Protein AF-A0AAD2CQP2-F1 (afdb_monomer)

Structure (mmCIF, N/CA/C/O backbone):
data_AF-A0AAD2CQP2-F1
#
_entry.id   AF-A0AAD2CQP2-F1
#
loop_
_atom_site.group_PDB
_atom_site.id
_atom_site.type_symbol
_atom_site.label_atom_id
_atom_site.label_alt_id
_atom_site.label_comp_id
_atom_site.label_asym_id
_atom_site.label_entity_id
_atom_site.label_seq_id
_atom_site.pdbx_PDB_ins_code
_atom_site.Cartn_x
_atom_site.Cartn_y
_atom_site.Cartn_z
_atom_site.occupancy
_atom_site.B_iso_or_equiv
_atom_site.auth_seq_id
_atom_site.auth_comp_id
_atom_site.auth_asym_id
_atom_site.auth_atom_id
_atom_site.pdbx_PDB_model_num
ATOM 1 N N . MET A 1 1 ? 72.052 -50.127 -10.153 1.00 47.50 1 MET A N 1
ATOM 2 C CA . MET A 1 1 ? 71.290 -49.835 -8.920 1.00 47.50 1 MET A CA 1
ATOM 3 C C . MET A 1 1 ? 70.142 -48.914 -9.299 1.00 47.50 1 MET A C 1
ATOM 5 O O . MET A 1 1 ? 70.407 -47.790 -9.697 1.00 47.50 1 MET A O 1
ATOM 9 N N . LYS A 1 2 ? 68.904 -49.424 -9.316 1.00 45.69 2 LYS A N 1
ATOM 10 C CA . LYS A 1 2 ? 67.695 -48.647 -9.635 1.00 45.69 2 LYS A CA 1
ATOM 11 C C . LYS A 1 2 ? 67.165 -48.026 -8.341 1.00 45.69 2 LYS A C 1
ATOM 13 O O . LYS A 1 2 ? 66.976 -48.756 -7.372 1.00 45.69 2 LYS A O 1
ATOM 18 N N . GLN A 1 3 ? 66.980 -46.709 -8.323 1.00 51.22 3 GLN A N 1
ATOM 19 C CA . GLN A 1 3 ? 66.246 -46.026 -7.256 1.00 51.22 3 GLN A CA 1
ATOM 20 C C . GLN A 1 3 ? 64.753 -46.386 -7.355 1.00 51.22 3 GLN A C 1
ATOM 22 O O . GLN A 1 3 ? 64.262 -46.531 -8.475 1.00 51.22 3 GLN A O 1
ATOM 27 N N . PRO A 1 4 ? 64.040 -46.566 -6.231 1.00 56.44 4 PRO A N 1
ATOM 28 C CA . PRO A 1 4 ? 62.593 -46.714 -6.248 1.00 56.44 4 PRO A CA 1
ATOM 29 C C . PRO A 1 4 ? 61.926 -45.342 -6.392 1.00 56.44 4 PRO A C 1
ATOM 31 O O . PRO A 1 4 ? 62.256 -44.404 -5.663 1.00 56.44 4 PRO A O 1
ATOM 34 N N . ASP A 1 5 ? 60.984 -45.249 -7.327 1.00 51.59 5 ASP A N 1
ATOM 35 C CA . ASP A 1 5 ? 60.110 -44.094 -7.496 1.00 51.59 5 ASP A CA 1
ATOM 36 C C . ASP A 1 5 ? 59.207 -43.957 -6.261 1.00 51.59 5 ASP A C 1
ATOM 38 O O . ASP A 1 5 ? 58.420 -44.847 -5.935 1.00 51.59 5 ASP A O 1
ATOM 42 N N . VAL A 1 6 ? 59.359 -42.846 -5.539 1.00 58.69 6 VAL A N 1
ATOM 43 C CA . VAL A 1 6 ? 58.496 -42.472 -4.415 1.00 58.69 6 VAL A CA 1
ATOM 44 C C . VAL A 1 6 ? 57.328 -41.673 -4.979 1.00 58.69 6 VAL A C 1
ATOM 46 O O . VAL A 1 6 ? 57.479 -40.522 -5.387 1.00 58.69 6 VAL A O 1
ATOM 49 N N . GLU A 1 7 ? 56.161 -42.305 -5.020 1.00 55.47 7 GLU A N 1
ATOM 50 C CA . GLU A 1 7 ? 54.898 -41.700 -5.435 1.00 55.47 7 GLU A CA 1
ATOM 51 C C . GLU A 1 7 ? 54.460 -40.655 -4.391 1.00 55.47 7 GLU A C 1
ATOM 53 O O . GLU A 1 7 ? 54.251 -40.965 -3.215 1.00 55.47 7 GLU A O 1
ATOM 58 N N . ALA A 1 8 ? 54.373 -39.386 -4.798 1.00 56.78 8 ALA A N 1
ATOM 59 C CA . ALA A 1 8 ? 53.945 -38.296 -3.927 1.00 56.78 8 ALA A CA 1
ATOM 60 C C . ALA A 1 8 ? 52.418 -38.342 -3.708 1.00 56.78 8 ALA A C 1
ATOM 62 O O . ALA A 1 8 ? 51.669 -38.504 -4.676 1.00 56.78 8 ALA A O 1
ATOM 63 N N . PRO A 1 9 ? 51.916 -38.157 -2.473 1.00 48.25 9 PRO A N 1
ATOM 64 C CA . PRO A 1 9 ? 50.485 -38.184 -2.207 1.00 48.25 9 PRO A CA 1
ATOM 65 C C . PRO A 1 9 ? 49.783 -36.978 -2.847 1.00 48.25 9 PRO A C 1
ATOM 67 O O . PRO A 1 9 ? 50.051 -35.821 -2.524 1.00 48.25 9 PRO A O 1
ATOM 70 N N . SER A 1 10 ? 48.853 -37.282 -3.752 1.00 52.62 10 SER A N 1
ATOM 71 C CA . SER A 1 10 ? 47.914 -36.346 -4.370 1.00 52.62 10 SER A CA 1
ATOM 72 C C . SER A 1 10 ? 47.049 -35.667 -3.302 1.00 52.62 10 SER A C 1
ATOM 74 O O . SER A 1 10 ? 46.182 -36.286 -2.684 1.00 52.62 10 SER A O 1
ATOM 76 N N . THR A 1 11 ? 47.271 -34.373 -3.077 1.00 52.12 11 THR A N 1
ATOM 77 C CA . THR A 1 11 ? 46.378 -33.518 -2.293 1.00 52.12 11 THR A CA 1
ATOM 78 C C . THR A 1 11 ? 45.188 -33.109 -3.156 1.00 52.12 11 THR A C 1
ATOM 80 O O . THR A 1 11 ? 45.226 -32.132 -3.902 1.00 52.12 11 THR A O 1
ATOM 83 N N . ALA A 1 12 ? 44.103 -33.878 -3.058 1.00 50.31 12 ALA A N 1
ATOM 84 C CA . ALA A 1 12 ? 42.819 -33.497 -3.631 1.00 50.31 12 ALA A CA 1
ATOM 85 C C . ALA A 1 12 ? 42.350 -32.142 -3.045 1.00 50.31 12 ALA A C 1
ATOM 87 O O . ALA A 1 12 ? 42.437 -31.934 -1.830 1.00 50.31 12 ALA A O 1
ATOM 88 N N . PRO A 1 13 ? 41.845 -31.206 -3.869 1.00 50.38 13 PRO A N 1
ATOM 89 C CA . PRO A 1 13 ? 41.364 -29.920 -3.386 1.00 50.38 13 PRO A CA 1
ATOM 90 C C . PRO A 1 13 ? 40.126 -30.111 -2.505 1.00 50.38 13 PRO A C 1
ATOM 92 O O . PRO A 1 13 ? 39.122 -30.691 -2.926 1.00 50.38 13 PRO A O 1
ATOM 95 N N . ASN A 1 14 ? 40.208 -29.592 -1.276 1.00 49.50 14 ASN A N 1
ATOM 96 C CA . ASN A 1 14 ? 39.103 -29.503 -0.325 1.00 49.50 14 ASN A CA 1
ATOM 97 C C . ASN A 1 14 ? 37.876 -28.891 -1.011 1.00 49.50 14 ASN A C 1
ATOM 99 O O . ASN A 1 14 ? 37.810 -27.686 -1.259 1.00 49.50 14 ASN A O 1
ATOM 103 N N . THR A 1 15 ? 36.894 -29.737 -1.315 1.00 50.50 15 THR A N 1
ATOM 104 C CA . THR A 1 15 ? 35.586 -29.290 -1.784 1.00 50.50 15 THR A CA 1
ATOM 105 C C . THR A 1 15 ? 34.933 -28.541 -0.622 1.00 50.50 15 THR A C 1
ATOM 107 O O . THR A 1 15 ? 34.777 -29.137 0.447 1.00 50.50 15 THR A O 1
ATOM 110 N N . PRO A 1 16 ? 34.559 -27.256 -0.771 1.00 45.34 16 PRO A N 1
ATOM 111 C CA . PRO A 1 16 ? 33.881 -26.537 0.293 1.00 45.34 16 PRO A CA 1
ATOM 112 C C . PRO A 1 16 ? 32.580 -27.273 0.598 1.00 45.34 16 PRO A C 1
ATOM 114 O O . PRO A 1 16 ? 31.685 -27.333 -0.251 1.00 45.34 16 PRO A O 1
ATOM 117 N N . GLN A 1 17 ? 32.480 -27.854 1.795 1.00 42.28 17 GLN A N 1
ATOM 118 C CA . GLN A 1 17 ? 31.233 -28.428 2.273 1.00 42.28 17 GLN A CA 1
ATOM 119 C C . GLN A 1 17 ? 30.188 -27.312 2.267 1.00 42.28 17 GLN A C 1
ATOM 121 O O . GLN A 1 17 ? 30.242 -26.373 3.063 1.00 42.28 17 GLN A O 1
ATOM 126 N N . ARG A 1 18 ? 29.255 -27.378 1.309 1.00 41.31 18 ARG A N 1
ATOM 127 C CA . ARG A 1 18 ? 28.059 -26.539 1.319 1.00 41.31 18 ARG A CA 1
ATOM 128 C C . ARG A 1 18 ? 27.362 -26.823 2.639 1.00 41.31 18 ARG A C 1
ATOM 130 O O . ARG A 1 18 ? 26.891 -27.938 2.847 1.00 41.31 18 ARG A O 1
ATOM 137 N N . GLN A 1 19 ? 27.320 -25.821 3.514 1.00 44.62 19 GLN A N 1
ATOM 138 C CA . GLN A 1 19 ? 26.492 -25.899 4.706 1.00 44.62 19 GLN A CA 1
ATOM 139 C C . GLN A 1 19 ? 25.076 -26.301 4.276 1.00 44.62 19 GLN A C 1
ATOM 141 O O . GLN A 1 19 ? 24.590 -25.789 3.256 1.00 44.62 19 GLN A O 1
ATOM 146 N N . PRO A 1 20 ? 24.436 -27.245 4.985 1.00 38.12 20 PRO A N 1
ATOM 147 C CA . PRO A 1 20 ? 23.081 -27.646 4.664 1.00 38.12 20 PRO A CA 1
ATOM 148 C C . PRO A 1 20 ? 22.214 -26.391 4.633 1.00 38.12 20 PRO A C 1
ATOM 150 O O . PRO A 1 20 ? 22.266 -25.566 5.546 1.00 38.12 20 PRO A O 1
ATOM 153 N N . ILE A 1 21 ? 21.449 -26.230 3.551 1.00 43.06 21 ILE A N 1
ATOM 154 C CA . ILE A 1 21 ? 20.396 -25.223 3.478 1.00 43.06 21 ILE A CA 1
ATOM 155 C C . ILE A 1 21 ? 19.510 -25.496 4.685 1.00 43.06 21 ILE A C 1
ATOM 157 O O . ILE A 1 21 ? 18.796 -26.501 4.714 1.00 43.06 21 ILE A O 1
ATOM 161 N N . VAL A 1 22 ? 19.599 -24.631 5.694 1.00 35.03 22 VAL A N 1
ATOM 162 C CA . VAL A 1 22 ? 18.647 -24.602 6.793 1.00 35.03 22 VAL A CA 1
ATOM 163 C C . VAL A 1 22 ? 17.311 -24.308 6.129 1.00 35.03 22 VAL A C 1
ATOM 165 O O . VAL A 1 22 ? 17.006 -23.170 5.777 1.00 35.03 22 VAL A O 1
ATOM 168 N N . ARG A 1 23 ? 16.533 -25.363 5.869 1.00 35.25 23 ARG A N 1
ATOM 169 C CA . ARG A 1 23 ? 15.108 -25.214 5.619 1.00 35.25 23 ARG A CA 1
ATOM 170 C C . ARG A 1 23 ? 14.588 -24.530 6.869 1.00 35.25 23 ARG A C 1
ATOM 172 O O . ARG A 1 23 ? 14.624 -25.126 7.943 1.00 35.25 23 ARG A O 1
ATOM 179 N N . ILE A 1 24 ? 14.158 -23.281 6.730 1.00 39.09 24 ILE A N 1
ATOM 180 C CA . ILE A 1 24 ? 13.337 -22.620 7.737 1.00 39.09 24 ILE A CA 1
ATOM 181 C C . ILE A 1 24 ? 12.041 -23.433 7.765 1.00 39.09 24 ILE A C 1
ATOM 183 O O . ILE A 1 24 ? 11.123 -23.224 6.975 1.00 39.09 24 ILE A O 1
ATOM 187 N N . ALA A 1 25 ? 12.050 -24.483 8.579 1.00 37.78 25 ALA A N 1
ATOM 188 C CA . ALA A 1 25 ? 10.905 -25.315 8.848 1.00 37.78 25 ALA A CA 1
ATOM 189 C C . ALA A 1 25 ? 9.930 -24.450 9.640 1.00 37.78 25 ALA A C 1
ATOM 191 O O . ALA A 1 25 ? 10.193 -24.122 10.791 1.00 37.78 25 ALA A O 1
ATOM 192 N N . GLY A 1 26 ? 8.842 -24.059 8.982 1.00 41.56 26 GLY A N 1
ATOM 193 C CA . GLY A 1 26 ? 7.707 -23.398 9.603 1.00 41.56 26 GLY A CA 1
ATOM 194 C C . GLY A 1 26 ? 7.988 -21.962 10.035 1.00 41.56 26 GLY A C 1
ATOM 195 O O . GLY A 1 26 ? 8.612 -21.700 11.060 1.00 41.56 26 GLY A O 1
ATOM 196 N N . ALA A 1 27 ? 7.364 -21.010 9.339 1.00 38.22 27 ALA A N 1
ATOM 197 C CA . ALA A 1 27 ? 6.763 -19.910 10.081 1.00 38.22 27 ALA A CA 1
ATOM 198 C C . ALA A 1 27 ? 5.975 -20.546 11.237 1.00 38.22 27 ALA A C 1
ATOM 200 O O . ALA A 1 27 ? 5.214 -21.480 11.005 1.00 38.22 27 ALA A O 1
ATOM 201 N N . ASN A 1 28 ? 6.254 -20.125 12.466 1.00 41.03 28 ASN A N 1
ATOM 202 C CA . ASN A 1 28 ? 5.698 -20.676 13.695 1.00 41.03 28 ASN A CA 1
ATOM 203 C C . ASN A 1 28 ? 4.156 -20.690 13.653 1.00 41.03 28 ASN A C 1
ATOM 205 O O . ASN A 1 28 ? 3.502 -19.742 14.076 1.00 41.03 28 ASN A O 1
ATOM 209 N N . THR A 1 29 ? 3.569 -21.769 13.135 1.00 46.06 29 THR A N 1
ATOM 210 C CA . THR A 1 29 ? 2.118 -21.993 13.082 1.00 46.06 29 THR A CA 1
ATOM 211 C C . THR A 1 29 ? 1.546 -22.362 14.448 1.00 46.06 29 THR A C 1
ATOM 213 O O . THR A 1 29 ? 0.330 -22.404 14.601 1.00 46.06 29 THR A O 1
ATOM 216 N N . ASN A 1 30 ? 2.405 -22.589 15.448 1.00 40.53 30 ASN A N 1
ATOM 217 C CA . ASN A 1 30 ? 2.012 -22.975 16.802 1.00 40.53 30 ASN A CA 1
ATOM 218 C C . ASN A 1 30 ? 1.858 -21.768 17.749 1.00 40.53 30 ASN A C 1
ATOM 220 O O . ASN A 1 30 ? 1.580 -21.949 18.930 1.00 40.53 30 ASN A O 1
ATOM 224 N N . GLY A 1 31 ? 1.997 -20.534 17.251 1.00 41.47 31 GLY A N 1
ATOM 225 C CA . GLY A 1 31 ? 1.414 -19.341 17.878 1.00 41.47 31 GLY A CA 1
ATOM 226 C C . GLY A 1 31 ? 1.983 -18.887 19.230 1.00 41.47 31 GLY A C 1
ATOM 227 O O . GLY A 1 31 ? 1.419 -17.971 19.820 1.00 41.47 31 GLY A O 1
ATOM 228 N N . GLN A 1 32 ? 3.077 -19.457 19.741 1.00 45.19 32 GLN A N 1
ATOM 229 C CA . GLN A 1 32 ? 3.646 -19.038 21.031 1.00 45.19 32 GLN A CA 1
ATOM 230 C C . GLN A 1 32 ? 5.171 -18.945 21.002 1.00 45.19 32 GLN A C 1
ATOM 232 O O . GLN A 1 32 ? 5.858 -19.859 21.437 1.00 45.19 32 GLN A O 1
ATOM 237 N N . ILE A 1 33 ? 5.694 -17.815 20.515 1.00 41.53 33 ILE A N 1
ATOM 238 C CA . ILE A 1 33 ? 6.990 -17.274 20.986 1.00 41.53 33 ILE A CA 1
ATOM 239 C C . ILE A 1 33 ? 6.907 -15.738 21.160 1.00 41.53 33 ILE A C 1
ATOM 241 O O . ILE A 1 33 ? 7.567 -15.193 22.037 1.00 41.53 33 ILE A O 1
ATOM 245 N N . TYR A 1 34 ? 6.027 -15.033 20.433 1.00 32.41 34 TYR A N 1
ATOM 246 C CA . TYR A 1 34 ? 5.778 -13.593 20.610 1.00 32.41 34 TYR A CA 1
ATOM 247 C C . TYR A 1 34 ? 4.278 -13.273 20.550 1.00 32.41 34 TYR A C 1
ATOM 249 O O . TYR A 1 34 ? 3.540 -13.969 19.859 1.00 32.41 34 TYR A O 1
ATOM 257 N N . GLY A 1 35 ? 3.861 -12.249 21.311 1.00 39.16 35 GLY A N 1
ATOM 258 C CA . GLY A 1 35 ? 2.482 -11.846 21.631 1.00 39.16 35 GLY A CA 1
ATOM 259 C C . GLY A 1 35 ? 1.389 -12.337 20.681 1.00 39.16 35 GLY A C 1
ATOM 260 O O . GLY A 1 35 ? 1.241 -11.830 19.572 1.00 39.16 35 GLY A O 1
ATOM 261 N N . ALA A 1 36 ? 0.584 -13.291 21.149 1.00 41.00 36 ALA A N 1
ATOM 262 C CA . ALA A 1 36 ? -0.647 -13.665 20.475 1.00 41.00 36 ALA A CA 1
ATOM 263 C C . ALA A 1 36 ? -1.628 -12.493 20.579 1.00 41.00 36 ALA A C 1
ATOM 265 O O . ALA A 1 36 ? -2.041 -12.099 21.670 1.00 41.00 36 ALA A O 1
ATOM 266 N N . SER A 1 37 ? -1.996 -11.911 19.443 1.00 45.44 37 SER A N 1
ATOM 267 C CA . SER A 1 37 ? -3.134 -11.005 19.404 1.00 45.44 37 SER A CA 1
ATOM 268 C C . SER A 1 37 ? -4.389 -11.771 19.805 1.00 45.44 37 SER A C 1
ATOM 270 O O . SER A 1 37 ? -4.705 -12.786 19.184 1.00 45.44 37 SER A O 1
ATOM 272 N N . ASN A 1 38 ? -5.151 -11.268 20.783 1.00 53.88 38 ASN A N 1
ATOM 273 C CA . ASN A 1 38 ? -6.450 -11.844 21.176 1.00 53.88 38 ASN A CA 1
ATOM 274 C C . ASN A 1 38 ? -7.438 -11.951 19.993 1.00 53.88 38 ASN A C 1
ATOM 276 O O . ASN A 1 38 ? -8.442 -12.661 20.065 1.00 53.88 38 ASN A O 1
ATOM 280 N N . TYR A 1 39 ? -7.156 -11.243 18.896 1.00 50.81 39 TYR A N 1
ATOM 281 C CA . TYR A 1 39 ? -7.970 -11.199 17.689 1.00 50.81 39 TYR A CA 1
ATOM 282 C C . TYR A 1 39 ? -7.505 -12.192 16.609 1.00 50.81 39 TYR A C 1
ATOM 284 O O . TYR A 1 39 ? -8.257 -12.464 15.676 1.00 50.81 39 TYR A O 1
ATOM 292 N N . MET A 1 40 ? -6.327 -12.809 16.745 1.00 51.28 40 MET A N 1
ATOM 293 C CA . MET A 1 40 ? -5.829 -13.828 15.817 1.00 51.28 40 MET A CA 1
ATOM 294 C C . MET A 1 40 ? -6.085 -15.235 16.366 1.00 51.28 40 MET A C 1
ATOM 296 O O . MET A 1 40 ? -5.286 -15.784 17.118 1.00 51.28 40 MET A O 1
ATOM 300 N N . LYS A 1 41 ? -7.207 -15.851 15.970 1.00 53.41 41 LYS A N 1
ATOM 301 C CA . LYS A 1 41 ? -7.404 -17.298 16.161 1.00 53.41 41 LYS A CA 1
ATOM 302 C C . LYS A 1 41 ? -6.726 -18.036 15.006 1.00 53.41 41 LYS A C 1
ATOM 304 O O . LYS A 1 41 ? -7.088 -17.811 13.851 1.00 53.41 41 LYS A O 1
ATOM 309 N N . ALA A 1 42 ? -5.745 -18.887 15.307 1.00 47.22 42 ALA A N 1
ATOM 310 C CA . ALA A 1 42 ? -5.087 -19.721 14.305 1.00 47.22 42 ALA A CA 1
ATOM 311 C C . ALA A 1 42 ? -6.122 -20.602 13.575 1.00 47.22 42 ALA A C 1
ATOM 313 O O . ALA A 1 42 ? -6.943 -21.257 14.213 1.00 47.22 42 ALA A O 1
ATOM 314 N N . GLY A 1 43 ? -6.092 -20.601 12.239 1.00 51.41 43 GLY A N 1
ATOM 315 C CA . GLY A 1 43 ? -6.840 -21.549 11.402 1.00 51.41 43 GLY A CA 1
ATOM 316 C C . GLY A 1 43 ? -8.287 -21.193 11.037 1.00 51.41 43 GLY A C 1
ATOM 317 O O . GLY A 1 43 ? -8.889 -21.950 10.287 1.00 51.41 43 GLY A O 1
ATOM 318 N N . THR A 1 44 ? -8.857 -20.077 11.510 1.00 52.34 44 THR A N 1
ATOM 319 C CA . THR A 1 44 ? -10.275 -19.740 11.225 1.00 52.34 44 THR A CA 1
ATOM 320 C C . THR A 1 44 ? -10.465 -18.633 10.181 1.00 52.34 44 THR A C 1
ATOM 322 O O . THR A 1 44 ? -11.502 -18.590 9.537 1.00 52.34 44 THR A O 1
ATOM 325 N N . TYR A 1 45 ? -9.480 -17.751 9.995 1.00 53.81 45 TYR A N 1
ATOM 326 C CA . TYR A 1 45 ? -9.551 -16.612 9.070 1.00 53.81 45 TYR A CA 1
ATOM 327 C C . TYR A 1 45 ? -8.164 -16.303 8.508 1.00 53.81 45 TYR A C 1
ATOM 329 O O . TYR A 1 45 ? -7.166 -16.462 9.221 1.00 53.81 45 TYR A O 1
ATOM 337 N N . GLY A 1 46 ? -8.095 -15.810 7.269 1.00 59.56 46 GLY A N 1
ATOM 338 C CA . GLY A 1 46 ? -6.898 -15.128 6.782 1.00 59.56 46 GLY A CA 1
ATOM 339 C C . GLY A 1 46 ? -6.155 -15.761 5.616 1.00 59.56 46 GLY A C 1
ATOM 340 O O . GLY A 1 46 ? -5.008 -15.399 5.413 1.00 59.56 46 GLY A O 1
ATOM 341 N N . ASN A 1 47 ? -6.734 -16.672 4.837 1.00 71.44 47 ASN A N 1
ATOM 342 C CA . ASN A 1 47 ? -6.074 -17.144 3.605 1.00 71.44 47 ASN A CA 1
ATOM 343 C C . ASN A 1 47 ? -6.852 -16.818 2.328 1.00 71.44 47 ASN A C 1
ATOM 345 O O . ASN A 1 47 ? -6.352 -17.085 1.237 1.00 71.44 47 ASN A O 1
ATOM 349 N N . VAL A 1 48 ? -8.036 -16.207 2.440 1.00 85.50 48 VAL A N 1
ATOM 350 C CA . VAL A 1 48 ? -8.781 -15.740 1.269 1.00 85.50 48 VAL A CA 1
ATOM 351 C C . VAL A 1 48 ? -8.131 -14.464 0.751 1.00 85.50 48 VAL A C 1
ATOM 353 O O . VAL A 1 48 ? -8.039 -13.462 1.464 1.00 85.50 48 VAL A O 1
ATOM 356 N N . LEU A 1 49 ? -7.638 -14.519 -0.485 1.00 84.75 49 LEU A N 1
ATOM 357 C CA . LEU A 1 49 ? -7.086 -13.366 -1.183 1.00 84.75 49 LEU A CA 1
ATOM 358 C C . LEU A 1 49 ? -8.235 -12.457 -1.631 1.00 84.75 49 LEU A C 1
ATOM 360 O O . LEU A 1 49 ? -9.067 -12.856 -2.441 1.00 84.75 49 LEU A O 1
ATOM 364 N N . LEU A 1 50 ? -8.262 -11.228 -1.124 1.00 90.69 50 LEU A N 1
ATOM 365 C CA . LEU A 1 50 ? -9.292 -10.238 -1.450 1.00 90.69 50 LEU A CA 1
ATOM 366 C C . LEU A 1 50 ? -8.830 -9.297 -2.567 1.00 90.69 50 LEU A C 1
ATOM 368 O O . LEU A 1 50 ? -9.599 -8.927 -3.462 1.00 90.69 50 LEU A O 1
ATOM 372 N N . GLY A 1 51 ? -7.551 -8.918 -2.538 1.00 90.50 51 GLY A N 1
ATOM 373 C CA . GLY A 1 51 ? -6.965 -7.997 -3.503 1.00 90.50 51 GLY A CA 1
ATOM 374 C C . GLY A 1 51 ? -5.484 -8.231 -3.731 1.00 90.50 51 GLY A C 1
ATOM 375 O O . GLY A 1 51 ? -4.744 -8.558 -2.807 1.00 90.50 51 GLY A O 1
ATOM 376 N N . GLU A 1 52 ? -5.060 -8.007 -4.968 1.00 91.75 52 GLU A N 1
ATOM 377 C CA . GLU A 1 52 ? -3.666 -8.037 -5.393 1.00 91.75 52 GLU A CA 1
ATOM 378 C C . GLU A 1 52 ? -3.406 -6.834 -6.302 1.00 91.75 52 GLU A C 1
ATOM 380 O O . GLU A 1 52 ? -4.292 -6.394 -7.046 1.00 91.75 52 GLU A O 1
ATOM 385 N N . THR A 1 53 ? -2.216 -6.255 -6.188 1.00 91.81 53 THR A N 1
ATOM 386 C CA . THR A 1 53 ? -1.805 -5.163 -7.066 1.00 91.81 53 THR A CA 1
ATOM 387 C C . THR A 1 53 ? -1.286 -5.678 -8.398 1.00 91.81 53 THR A C 1
ATOM 389 O O . THR A 1 53 ? -0.640 -6.717 -8.501 1.00 91.81 53 THR A O 1
ATOM 392 N N . GLU A 1 54 ? -1.519 -4.874 -9.420 1.00 91.94 54 GLU A N 1
ATOM 393 C CA . GLU A 1 54 ? -0.835 -4.947 -10.697 1.00 91.94 54 GLU A CA 1
ATOM 394 C C . GLU A 1 54 ? 0.312 -3.944 -10.706 1.00 91.94 54 GLU A C 1
ATOM 396 O O . GLU A 1 54 ? 0.244 -2.884 -10.074 1.00 91.94 54 GLU A O 1
ATOM 401 N N . PHE A 1 55 ? 1.361 -4.273 -11.450 1.00 92.00 55 PHE A N 1
ATOM 402 C CA . PHE A 1 55 ? 2.610 -3.529 -11.453 1.00 92.00 55 PHE A CA 1
ATOM 403 C C . PHE A 1 55 ? 2.920 -2.930 -12.819 1.00 92.00 55 PHE A C 1
ATOM 405 O O . PHE A 1 55 ? 2.605 -3.504 -13.862 1.00 92.00 55 PHE A O 1
ATOM 412 N N . GLU A 1 56 ? 3.578 -1.777 -12.789 1.00 91.75 56 GLU A N 1
ATOM 413 C CA . GLU A 1 56 ? 4.276 -1.192 -13.927 1.00 91.75 56 GLU A CA 1
ATOM 414 C C . GLU A 1 56 ? 5.436 -2.065 -14.377 1.00 91.75 56 GLU A C 1
ATOM 416 O O . GLU A 1 56 ? 6.074 -2.751 -13.579 1.00 91.75 56 GLU A O 1
ATOM 421 N N . ASP A 1 57 ? 5.739 -2.012 -15.670 1.00 88.56 57 ASP A N 1
ATOM 422 C CA . ASP A 1 57 ? 6.724 -2.907 -16.277 1.00 88.56 57 ASP A CA 1
ATOM 423 C C . ASP A 1 57 ? 8.131 -2.655 -15.722 1.00 88.56 57 ASP A C 1
ATOM 425 O O . ASP A 1 57 ? 8.975 -3.542 -15.734 1.00 88.56 57 ASP A O 1
ATOM 429 N N . PHE A 1 58 ? 8.403 -1.459 -15.196 1.00 86.31 58 PHE A N 1
ATOM 430 C CA . PHE A 1 58 ? 9.665 -1.151 -14.525 1.00 86.31 58 PHE A CA 1
ATOM 431 C C . PHE A 1 58 ? 9.698 -1.581 -13.051 1.00 86.31 58 PHE A C 1
ATOM 433 O O . PHE A 1 58 ? 10.769 -1.551 -12.445 1.00 86.31 58 PHE A O 1
ATOM 440 N N . ALA A 1 59 ? 8.578 -1.963 -12.434 1.00 87.38 59 ALA A N 1
ATOM 441 C CA . ALA A 1 59 ? 8.557 -2.385 -11.036 1.00 87.38 59 ALA A CA 1
ATOM 442 C C . ALA A 1 59 ? 9.399 -3.666 -10.830 1.00 87.38 59 ALA A C 1
ATOM 444 O O . ALA A 1 59 ? 9.462 -4.505 -11.727 1.00 87.38 59 ALA A O 1
ATOM 445 N N . PRO A 1 60 ? 10.069 -3.847 -9.673 1.00 84.44 60 PRO A N 1
ATOM 446 C CA . PRO A 1 60 ? 10.022 -3.015 -8.472 1.00 84.44 60 PRO A CA 1
ATOM 447 C C . PRO A 1 60 ? 10.973 -1.803 -8.494 1.00 84.44 60 PRO A C 1
ATOM 449 O O . PRO A 1 60 ? 11.234 -1.231 -7.428 1.00 84.44 60 PRO A O 1
ATOM 452 N N . ALA A 1 61 ? 11.515 -1.382 -9.647 1.00 85.44 61 ALA A N 1
ATOM 453 C CA . ALA A 1 61 ? 12.286 -0.140 -9.717 1.00 85.44 61 ALA A CA 1
ATOM 454 C C . ALA A 1 61 ? 11.424 1.076 -9.363 1.00 85.44 61 ALA A C 1
ATOM 456 O O . ALA A 1 61 ? 10.195 1.042 -9.366 1.00 85.44 61 ALA A O 1
ATOM 457 N N . ARG A 1 62 ? 12.099 2.184 -9.046 1.00 82.94 62 ARG A N 1
ATOM 458 C CA . ARG A 1 62 ? 11.440 3.435 -8.649 1.00 82.94 62 ARG A CA 1
ATOM 459 C C . ARG A 1 62 ? 10.885 4.241 -9.824 1.00 82.94 62 ARG A C 1
ATOM 461 O O . ARG A 1 62 ? 9.994 5.050 -9.603 1.00 82.94 62 ARG A O 1
ATOM 468 N N . CYS A 1 63 ? 11.458 4.080 -11.013 1.00 83.88 63 CYS A N 1
ATOM 469 C CA . CYS A 1 63 ? 11.081 4.801 -12.223 1.00 83.88 63 CYS A CA 1
ATOM 470 C C . CYS A 1 63 ? 11.344 3.939 -13.457 1.00 83.88 63 CYS A C 1
ATOM 472 O O . CYS A 1 63 ? 12.181 3.031 -13.412 1.00 83.88 63 CYS A O 1
ATOM 474 N N . VAL A 1 64 ? 10.750 4.329 -14.582 1.00 86.88 64 VAL A N 1
ATOM 475 C CA . VAL A 1 64 ? 11.071 3.807 -15.917 1.00 86.88 64 VAL A CA 1
ATOM 476 C C . VAL A 1 64 ? 12.568 3.910 -16.234 1.00 86.88 64 VAL A C 1
ATOM 478 O O . VAL A 1 64 ? 13.151 2.966 -16.761 1.00 86.88 64 VAL A O 1
ATOM 481 N N . CYS A 1 65 ? 13.221 4.994 -15.797 1.00 84.31 65 CYS A N 1
ATOM 482 C CA . CYS A 1 65 ? 14.660 5.217 -15.955 1.00 84.31 65 CYS A CA 1
ATOM 483 C C . CYS A 1 65 ? 15.539 4.155 -15.280 1.00 84.31 65 CYS A C 1
ATOM 485 O O . CYS A 1 65 ? 16.675 3.928 -15.683 1.00 84.31 65 CYS A O 1
ATOM 487 N N . CYS A 1 66 ? 14.988 3.483 -14.273 1.00 82.62 66 CYS A N 1
ATOM 488 C CA . CYS A 1 66 ? 15.636 2.426 -13.522 1.00 82.62 66 CYS A CA 1
ATOM 489 C C . CYS A 1 66 ? 15.079 1.038 -13.869 1.00 82.62 66 CYS A C 1
ATOM 491 O O . CYS A 1 66 ? 15.472 0.056 -13.242 1.00 82.62 66 CYS A O 1
ATOM 493 N N . GLY A 1 67 ? 14.165 0.933 -14.839 1.00 78.25 67 GLY A N 1
ATOM 494 C CA . GLY A 1 67 ? 13.506 -0.325 -15.196 1.00 78.25 67 GLY A CA 1
ATOM 495 C C . GLY A 1 67 ? 14.471 -1.383 -15.733 1.00 78.25 67 GLY A C 1
ATOM 496 O O . GLY A 1 67 ? 14.270 -2.572 -15.492 1.00 78.25 67 GLY A O 1
ATOM 497 N N . CYS A 1 68 ? 15.564 -0.961 -16.377 1.00 78.31 68 CYS A N 1
ATOM 498 C CA . CYS A 1 68 ? 16.643 -1.846 -16.827 1.00 78.31 68 CYS A CA 1
ATOM 499 C C . CYS A 1 68 ? 17.442 -2.475 -15.670 1.00 78.31 68 CYS A C 1
ATOM 501 O O . CYS A 1 68 ? 18.159 -3.452 -15.879 1.00 78.31 68 CYS A O 1
ATOM 503 N N . PHE A 1 69 ? 17.306 -1.955 -14.443 1.00 72.75 69 PHE A N 1
ATOM 504 C CA . PHE A 1 69 ? 17.960 -2.498 -13.250 1.00 72.75 69 PHE A CA 1
ATOM 505 C C . PHE A 1 69 ? 17.185 -3.647 -12.601 1.00 72.75 69 PHE A C 1
ATOM 507 O O . PHE A 1 69 ? 17.635 -4.207 -11.602 1.00 72.75 69 PHE A O 1
ATOM 514 N N . VAL A 1 70 ? 16.037 -4.015 -13.165 1.00 77.56 70 VAL A N 1
ATOM 515 C CA . VAL A 1 70 ? 15.173 -5.071 -12.651 1.00 77.56 70 VAL A CA 1
ATOM 516 C C . VAL A 1 70 ? 15.248 -6.280 -13.564 1.00 77.56 70 VAL A C 1
ATOM 518 O O . VAL A 1 70 ? 14.849 -6.211 -14.723 1.00 77.56 70 VAL A O 1
ATOM 521 N N . ASN A 1 71 ? 15.686 -7.412 -13.015 1.00 79.00 71 ASN A N 1
ATOM 522 C CA . ASN A 1 71 ? 15.584 -8.690 -13.710 1.00 79.00 71 ASN A CA 1
ATOM 523 C C . ASN A 1 71 ? 14.190 -9.323 -13.518 1.00 79.00 71 ASN A C 1
ATOM 525 O O . ASN A 1 71 ? 13.487 -9.054 -12.539 1.00 79.00 71 ASN A O 1
ATOM 529 N N . ASP A 1 72 ? 13.812 -10.234 -14.414 1.00 81.00 72 ASP A N 1
ATOM 530 C CA . ASP A 1 72 ? 12.513 -10.921 -14.348 1.00 81.00 72 ASP A CA 1
ATOM 531 C C . ASP A 1 72 ? 12.316 -11.720 -13.056 1.00 81.00 72 ASP A C 1
ATOM 533 O O . ASP A 1 72 ? 11.190 -11.909 -12.597 1.00 81.00 72 ASP A O 1
ATOM 537 N N . LYS A 1 73 ? 13.410 -12.184 -12.439 1.00 77.50 73 LYS A N 1
ATOM 538 C CA . LYS A 1 73 ? 13.354 -12.907 -11.163 1.00 77.50 73 LYS A CA 1
ATOM 539 C C . LYS A 1 73 ? 12.847 -12.007 -10.034 1.00 77.50 73 LYS A C 1
ATOM 541 O O . LYS A 1 73 ? 12.040 -12.463 -9.234 1.00 77.50 73 LYS A O 1
ATOM 546 N N . MET A 1 74 ? 13.278 -10.747 -9.984 1.00 82.06 74 MET A N 1
ATOM 547 C CA . MET A 1 74 ? 12.805 -9.757 -9.014 1.00 82.06 74 MET A CA 1
ATOM 548 C C . MET A 1 74 ? 11.341 -9.396 -9.267 1.00 82.06 74 MET A C 1
ATOM 550 O O . MET A 1 74 ? 10.566 -9.324 -8.313 1.00 82.06 74 MET A O 1
ATOM 554 N N . ARG A 1 75 ? 10.941 -9.238 -10.539 1.00 83.12 75 ARG A N 1
ATOM 555 C CA . ARG A 1 75 ? 9.540 -8.956 -10.907 1.00 83.12 75 ARG A CA 1
ATOM 556 C C . ARG A 1 75 ? 8.604 -10.049 -10.412 1.00 83.12 75 ARG A C 1
ATOM 558 O O . ARG A 1 75 ? 7.677 -9.763 -9.670 1.00 83.12 75 ARG A O 1
ATOM 565 N N . LYS A 1 76 ? 8.912 -11.310 -10.733 1.00 83.56 76 LYS A N 1
ATOM 566 C CA . LYS A 1 76 ? 8.085 -12.481 -10.383 1.00 83.56 76 LYS A CA 1
ATOM 567 C C . LYS A 1 76 ? 7.895 -12.697 -8.882 1.00 83.56 76 LYS A C 1
ATOM 569 O O . LYS A 1 76 ? 6.994 -13.425 -8.485 1.00 83.56 76 LYS A O 1
ATOM 574 N N . ARG A 1 77 ? 8.772 -12.128 -8.057 1.00 84.81 77 ARG A N 1
ATOM 575 C CA . ARG A 1 77 ? 8.734 -12.270 -6.599 1.00 84.81 77 ARG A CA 1
ATOM 576 C C . ARG A 1 77 ? 8.100 -11.074 -5.901 1.00 84.81 77 ARG A C 1
ATOM 578 O O . ARG A 1 77 ? 7.769 -11.193 -4.728 1.00 84.81 77 ARG A O 1
ATOM 585 N N . THR A 1 78 ? 7.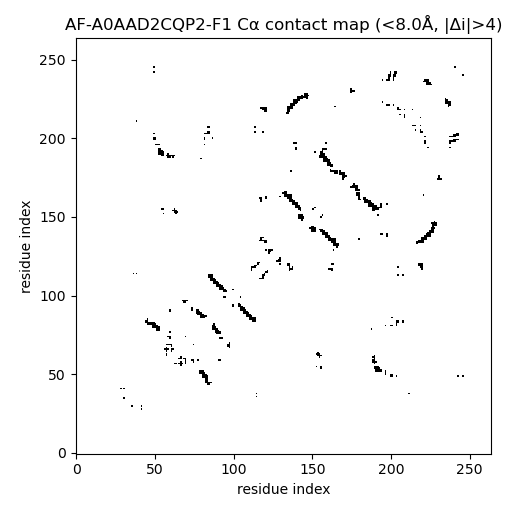939 -9.947 -6.589 1.00 89.25 78 THR A N 1
ATOM 586 C CA . THR A 1 78 ? 7.328 -8.751 -6.008 1.00 89.25 78 THR A CA 1
ATOM 587 C C . THR A 1 78 ? 5.811 -8.897 -6.039 1.00 89.25 78 THR A C 1
ATOM 589 O O . THR A 1 78 ? 5.244 -9.182 -7.089 1.00 89.25 78 THR A O 1
ATOM 592 N N . TYR A 1 79 ? 5.150 -8.698 -4.901 1.00 92.81 79 TYR A N 1
ATOM 593 C CA . TYR A 1 79 ? 3.689 -8.702 -4.817 1.00 92.81 79 TYR A CA 1
ATOM 594 C C . TYR A 1 79 ? 3.204 -7.831 -3.655 1.00 92.81 79 TYR A C 1
ATOM 596 O O . TYR A 1 79 ? 3.906 -7.681 -2.653 1.00 92.81 79 TYR A O 1
ATOM 604 N N . TYR A 1 80 ? 1.986 -7.297 -3.773 1.00 94.25 80 TYR A N 1
ATOM 605 C CA . TYR A 1 80 ? 1.238 -6.697 -2.667 1.00 94.25 80 TYR A CA 1
ATOM 606 C C . TYR A 1 80 ? -0.149 -7.340 -2.623 1.00 94.25 80 TYR A C 1
ATOM 608 O O . TYR A 1 80 ? -0.893 -7.278 -3.600 1.00 94.25 80 TYR A O 1
ATOM 616 N N . ARG A 1 81 ? -0.491 -7.971 -1.499 1.00 93.25 81 ARG A N 1
ATOM 617 C CA . ARG A 1 81 ? -1.705 -8.772 -1.326 1.00 93.25 81 ARG A CA 1
ATOM 618 C C . ARG A 1 81 ? -2.444 -8.386 -0.060 1.00 93.25 81 ARG A C 1
ATOM 620 O O . ARG A 1 81 ? -1.848 -8.108 0.978 1.00 93.25 81 ARG A O 1
ATOM 627 N N . VAL A 1 82 ? -3.762 -8.400 -0.151 1.00 93.62 82 VAL A N 1
ATOM 628 C CA . VAL A 1 82 ? -4.679 -8.163 0.960 1.00 93.62 82 VAL A CA 1
ATOM 629 C C . VAL A 1 82 ? -5.483 -9.430 1.169 1.00 93.62 82 VAL A C 1
ATOM 631 O O . VAL A 1 82 ? -6.115 -9.936 0.241 1.00 93.62 82 VAL A O 1
ATOM 634 N N . TYR A 1 83 ? -5.475 -9.897 2.406 1.00 91.44 83 TYR A N 1
ATOM 635 C CA . TYR A 1 83 ? -6.289 -10.997 2.892 1.00 91.44 83 TYR A CA 1
ATOM 636 C C . TYR A 1 83 ? -7.296 -10.472 3.920 1.00 91.44 83 TYR A C 1
ATOM 638 O O . TYR A 1 83 ? -7.278 -9.298 4.285 1.00 91.44 83 TYR A O 1
ATOM 646 N N . GLU A 1 84 ? -8.145 -11.354 4.433 1.00 91.12 84 GLU A N 1
ATOM 647 C CA . GLU A 1 84 ? -9.187 -11.021 5.419 1.00 91.12 84 GLU A CA 1
ATOM 648 C C . GLU A 1 84 ? -8.653 -10.425 6.732 1.00 91.12 84 GLU A C 1
ATOM 650 O O . GLU A 1 84 ? -9.363 -9.689 7.407 1.00 91.12 84 GLU A O 1
ATOM 655 N N . ASN A 1 85 ? -7.419 -10.754 7.131 1.00 89.94 85 ASN A N 1
ATOM 656 C CA . ASN A 1 85 ? -6.852 -10.344 8.423 1.00 89.94 85 ASN A CA 1
ATOM 657 C C . ASN A 1 85 ? -5.473 -9.675 8.334 1.00 89.94 85 ASN A C 1
ATOM 659 O O . ASN A 1 85 ? -4.924 -9.266 9.363 1.00 89.94 85 ASN A O 1
ATOM 663 N N . ARG A 1 86 ? -4.878 -9.615 7.139 1.00 92.25 86 ARG A N 1
ATOM 664 C CA . ARG A 1 86 ? -3.520 -9.107 6.946 1.00 92.25 86 ARG A CA 1
ATOM 665 C C . ARG A 1 86 ? -3.327 -8.470 5.580 1.00 92.25 86 ARG A C 1
ATOM 667 O O . ARG A 1 86 ? -3.922 -8.870 4.583 1.00 92.25 86 ARG A O 1
ATOM 674 N N . PHE A 1 87 ? -2.398 -7.533 5.551 1.00 93.06 87 PHE A N 1
ATOM 675 C CA . PHE A 1 87 ? -1.731 -7.051 4.359 1.00 93.06 87 PHE A CA 1
ATOM 676 C C . PHE A 1 87 ? -0.347 -7.703 4.291 1.00 93.06 87 PHE A C 1
ATOM 678 O O . PHE A 1 87 ? 0.424 -7.648 5.248 1.00 93.06 87 PHE A O 1
ATOM 685 N N . GLU A 1 88 ? -0.030 -8.341 3.175 1.00 92.19 88 GLU A N 1
ATOM 686 C CA . GLU A 1 88 ? 1.225 -9.053 2.962 1.00 92.19 88 GLU A CA 1
ATOM 687 C C . GLU A 1 88 ? 1.879 -8.546 1.691 1.00 92.19 88 GLU A C 1
ATOM 689 O O . GLU A 1 88 ? 1.223 -8.345 0.667 1.00 92.19 88 GLU A O 1
ATOM 694 N N . TYR A 1 89 ? 3.186 -8.350 1.737 1.00 92.06 89 TYR A N 1
ATOM 695 C CA . TYR A 1 89 ? 3.918 -7.952 0.556 1.00 92.06 89 TYR A CA 1
ATOM 696 C C . TYR A 1 89 ? 5.331 -8.472 0.559 1.00 92.06 89 TYR A C 1
ATOM 698 O O . TYR A 1 89 ? 5.940 -8.678 1.607 1.00 92.06 89 TYR A O 1
ATOM 706 N N . ASN A 1 90 ? 5.867 -8.610 -0.641 1.00 90.50 90 ASN A N 1
ATOM 707 C CA . ASN A 1 90 ? 7.264 -8.899 -0.841 1.00 90.50 90 ASN A CA 1
ATOM 708 C C . ASN A 1 90 ? 7.873 -7.817 -1.718 1.00 90.50 90 ASN A C 1
ATOM 710 O O . ASN A 1 90 ? 7.455 -7.618 -2.859 1.00 90.50 90 ASN A O 1
ATOM 714 N N . GLU A 1 91 ? 8.849 -7.100 -1.167 1.00 84.31 91 GLU A N 1
ATOM 715 C CA . GLU A 1 91 ? 9.602 -6.096 -1.907 1.00 84.31 91 GLU A CA 1
ATOM 716 C C . GLU A 1 91 ? 11.035 -6.581 -2.071 1.00 84.31 91 GLU A C 1
ATOM 718 O O . GLU A 1 91 ? 11.815 -6.641 -1.118 1.00 84.31 91 GLU A O 1
ATOM 723 N N . VAL A 1 92 ? 11.375 -6.917 -3.310 1.00 83.75 92 VAL A N 1
ATOM 724 C CA . VAL A 1 92 ? 12.702 -7.411 -3.640 1.00 83.75 92 VAL A CA 1
ATOM 725 C C . VAL A 1 92 ? 13.642 -6.234 -3.870 1.00 83.75 92 VAL A C 1
ATOM 727 O O . VAL A 1 92 ? 13.375 -5.357 -4.696 1.00 83.75 92 VAL A O 1
ATOM 730 N N . ASN A 1 93 ? 14.767 -6.225 -3.160 1.00 82.25 93 ASN A N 1
ATOM 731 C CA . ASN A 1 93 ? 15.800 -5.207 -3.286 1.00 82.25 93 ASN A CA 1
ATOM 732 C C . ASN A 1 93 ? 17.131 -5.835 -3.713 1.00 82.25 93 ASN A C 1
ATOM 734 O O . ASN A 1 93 ? 17.597 -6.800 -3.116 1.00 82.25 93 ASN A O 1
ATOM 738 N N . ALA A 1 94 ? 17.770 -5.256 -4.724 1.00 77.88 94 ALA A N 1
ATOM 739 C CA . ALA A 1 94 ? 19.073 -5.678 -5.215 1.00 77.88 94 ALA A CA 1
ATOM 740 C C . ALA A 1 94 ? 20.042 -4.483 -5.129 1.00 77.88 94 ALA A C 1
ATOM 742 O O . ALA A 1 94 ? 20.018 -3.622 -6.011 1.00 77.88 94 ALA A O 1
ATOM 743 N N . PRO A 1 95 ? 20.880 -4.388 -4.075 1.00 68.94 95 PRO A N 1
ATOM 744 C CA . PRO A 1 95 ? 21.765 -3.243 -3.859 1.00 68.94 95 PRO A CA 1
ATOM 745 C C . PRO A 1 95 ? 22.758 -3.009 -5.008 1.00 68.94 95 PRO A C 1
ATOM 747 O O . PRO A 1 95 ? 23.145 -1.868 -5.238 1.00 68.94 95 PRO A O 1
ATOM 750 N N . CYS A 1 96 ? 23.122 -4.051 -5.766 1.00 65.31 96 CYS A N 1
ATOM 751 C CA . CYS A 1 96 ? 24.036 -3.960 -6.912 1.00 65.31 96 CYS A CA 1
ATOM 752 C C . CYS A 1 96 ? 23.316 -3.948 -8.277 1.00 65.31 96 CYS A C 1
ATOM 754 O O . CYS A 1 96 ? 23.890 -4.373 -9.283 1.00 65.31 96 CYS A O 1
ATOM 756 N N . LEU A 1 97 ? 22.064 -3.470 -8.329 1.00 66.56 97 LEU A N 1
ATOM 757 C CA . LEU A 1 97 ? 21.278 -3.302 -9.564 1.00 66.56 97 LEU A CA 1
ATOM 758 C C . LEU A 1 97 ? 21.160 -4.617 -10.373 1.00 66.56 97 LEU A C 1
ATOM 760 O O . LEU A 1 97 ? 21.161 -5.710 -9.794 1.00 66.56 97 LEU A O 1
ATOM 764 N N . CYS A 1 98 ? 21.069 -4.542 -11.706 1.00 62.69 98 CYS A N 1
ATOM 765 C CA . CYS A 1 98 ? 20.888 -5.697 -12.596 1.00 62.69 98 CYS A CA 1
ATOM 766 C C . CYS A 1 98 ? 22.098 -6.643 -12.704 1.00 62.69 98 CYS A C 1
ATOM 768 O O . CYS A 1 98 ? 21.968 -7.713 -13.296 1.00 62.69 98 CYS A O 1
ATOM 770 N N . PHE A 1 99 ? 23.238 -6.324 -12.081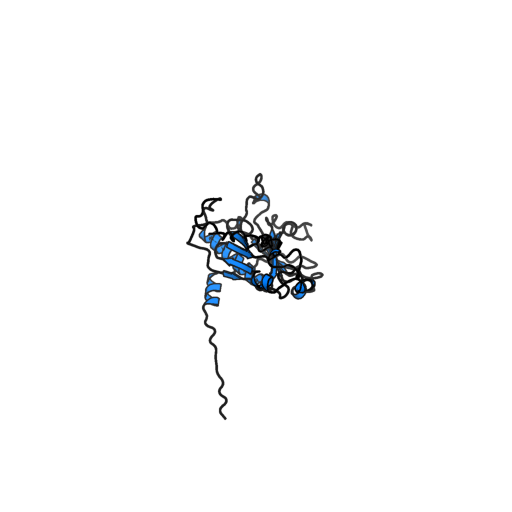 1.00 65.62 99 PHE A N 1
ATOM 771 C CA . PHE A 1 99 ? 24.396 -7.230 -11.997 1.00 65.62 99 PHE A CA 1
ATOM 772 C C . PHE A 1 99 ? 24.352 -8.156 -10.775 1.00 65.62 99 PHE A C 1
ATOM 774 O O . PHE A 1 99 ? 25.225 -9.010 -10.590 1.00 65.62 99 PHE A O 1
ATOM 781 N N . SER A 1 100 ? 23.337 -8.000 -9.925 1.00 65.94 100 SER A N 1
ATOM 782 C CA . SER A 1 100 ? 23.181 -8.792 -8.711 1.00 65.94 100 SER A CA 1
ATOM 783 C C . SER A 1 100 ? 22.895 -10.257 -9.055 1.00 65.94 100 SER A C 1
ATOM 785 O O . SER A 1 100 ? 21.857 -10.594 -9.625 1.00 65.94 100 SER A O 1
ATOM 787 N N . LYS A 1 101 ? 23.809 -11.157 -8.676 1.00 71.00 101 LYS A N 1
ATOM 788 C CA . LYS A 1 101 ? 23.545 -12.606 -8.656 1.00 71.00 101 LYS A CA 1
ATOM 789 C C . LYS A 1 101 ? 22.515 -12.919 -7.563 1.00 71.00 101 LYS A C 1
ATOM 791 O O . LYS A 1 101 ? 22.363 -12.132 -6.634 1.00 71.00 101 LYS A O 1
ATOM 796 N N . GLU A 1 102 ? 21.857 -14.083 -7.619 1.00 69.44 102 GLU A N 1
ATOM 797 C CA . GLU A 1 102 ? 20.794 -14.464 -6.659 1.00 69.44 102 GLU A CA 1
ATOM 798 C C . GLU A 1 102 ? 21.178 -14.273 -5.186 1.00 69.44 102 GLU A C 1
ATOM 800 O O . GLU A 1 102 ? 20.343 -13.892 -4.375 1.00 69.44 102 GLU A O 1
ATOM 805 N N . ARG A 1 103 ? 22.455 -14.469 -4.849 1.00 72.31 103 ARG A N 1
ATOM 806 C CA . ARG A 1 103 ? 22.975 -14.308 -3.486 1.00 72.31 103 ARG A CA 1
ATOM 807 C C . ARG A 1 103 ? 22.913 -12.869 -2.953 1.00 72.31 103 ARG A C 1
ATOM 809 O O . ARG A 1 103 ? 22.969 -12.675 -1.746 1.00 72.31 103 ARG A O 1
ATOM 816 N N . CYS A 1 104 ? 22.827 -11.877 -3.833 1.00 73.94 104 CYS A N 1
ATOM 817 C CA . CYS A 1 104 ? 22.799 -10.456 -3.486 1.00 73.94 104 CYS A CA 1
ATOM 818 C C . CYS A 1 104 ? 21.383 -9.869 -3.527 1.00 73.94 104 CYS A C 1
ATOM 820 O O . CYS A 1 104 ? 21.230 -8.662 -3.379 1.00 73.94 104 CYS A O 1
ATOM 822 N N . ILE A 1 105 ? 20.359 -10.692 -3.761 1.00 78.69 105 ILE A N 1
ATOM 823 C CA . ILE A 1 105 ? 18.969 -10.249 -3.797 1.00 78.69 105 ILE A CA 1
ATOM 824 C C . ILE A 1 105 ? 18.399 -10.343 -2.378 1.00 78.69 105 ILE A C 1
ATOM 826 O O . ILE A 1 105 ? 18.248 -11.435 -1.834 1.00 78.69 105 ILE A O 1
ATOM 830 N N . GLY A 1 106 ? 18.094 -9.192 -1.782 1.00 82.12 106 GLY A N 1
ATOM 831 C CA . GLY A 1 106 ? 17.307 -9.099 -0.559 1.00 82.12 106 GLY A CA 1
ATOM 832 C C . GLY A 1 106 ? 15.839 -9.352 -0.880 1.00 82.12 106 GLY A C 1
ATOM 833 O O . GLY A 1 106 ? 15.235 -8.607 -1.650 1.00 82.12 106 GLY A O 1
ATOM 834 N N . ASP A 1 107 ? 15.286 -10.411 -0.305 1.00 83.50 107 ASP A N 1
ATOM 835 C CA . ASP A 1 107 ? 13.943 -10.914 -0.581 1.00 83.50 107 ASP A CA 1
ATOM 836 C C . ASP A 1 107 ? 13.199 -11.010 0.754 1.00 83.50 107 ASP A C 1
ATOM 838 O O . ASP A 1 107 ? 13.438 -11.922 1.548 1.00 83.50 107 ASP A O 1
ATOM 842 N N . TYR A 1 108 ? 12.404 -9.985 1.062 1.00 83.81 108 TYR A N 1
ATOM 843 C CA . TYR A 1 108 ? 11.803 -9.816 2.381 1.00 83.81 108 TYR A CA 1
ATOM 844 C C . TYR A 1 108 ? 10.289 -9.748 2.264 1.00 83.81 108 TYR A C 1
ATOM 846 O O . TYR A 1 108 ? 9.719 -8.702 1.942 1.00 83.81 108 TYR A O 1
ATOM 854 N N . THR A 1 109 ? 9.644 -10.856 2.620 1.00 89.00 109 THR A N 1
ATOM 855 C CA . THR A 1 109 ? 8.201 -10.870 2.835 1.00 89.00 109 THR A CA 1
ATOM 856 C C . THR A 1 109 ? 7.887 -10.195 4.165 1.00 89.00 109 THR A C 1
ATOM 858 O O . THR A 1 109 ? 8.449 -10.537 5.207 1.00 89.00 109 THR A O 1
ATOM 861 N N . ARG A 1 110 ? 6.995 -9.211 4.126 1.00 90.38 110 ARG A N 1
ATOM 862 C CA . ARG A 1 110 ? 6.503 -8.477 5.286 1.00 90.38 110 ARG A CA 1
ATOM 863 C C . ARG A 1 110 ? 5.005 -8.689 5.405 1.00 90.38 110 ARG A C 1
ATOM 865 O O . ARG A 1 110 ? 4.273 -8.611 4.422 1.00 90.38 110 ARG A O 1
ATOM 872 N N . VAL A 1 111 ? 4.566 -8.927 6.632 1.00 91.56 111 VAL A N 1
ATOM 873 C CA . VAL A 1 111 ? 3.165 -9.143 6.981 1.00 91.56 111 VAL A CA 1
ATOM 874 C C . VAL A 1 111 ? 2.767 -8.089 8.001 1.00 91.56 111 VAL A C 1
ATOM 876 O O . VAL A 1 111 ? 3.421 -7.954 9.032 1.00 91.56 111 VAL A O 1
ATOM 879 N N . HIS A 1 112 ? 1.686 -7.370 7.719 1.00 91.19 112 HIS A N 1
ATOM 880 C CA . HIS A 1 112 ? 1.044 -6.445 8.644 1.00 91.19 112 HIS A CA 1
ATOM 881 C C . HIS A 1 112 ? -0.369 -6.927 8.914 1.00 91.19 112 HIS A C 1
ATOM 883 O O . HIS A 1 112 ? -1.229 -6.906 8.033 1.00 91.19 112 HIS A O 1
ATOM 889 N N . TYR A 1 113 ? -0.613 -7.368 10.137 1.00 91.75 113 TYR A N 1
ATOM 890 C CA . TYR A 1 113 ? -1.946 -7.763 10.561 1.00 91.75 113 TYR A CA 1
ATOM 891 C C . TYR A 1 113 ? -2.818 -6.535 10.830 1.00 91.75 113 TYR A C 1
ATOM 893 O O . TYR A 1 113 ? -2.324 -5.460 11.180 1.00 91.75 113 TYR A O 1
ATOM 901 N N . PHE A 1 114 ? -4.131 -6.677 10.648 1.00 92.31 114 PHE A N 1
ATOM 902 C CA . PHE A 1 114 ? -5.061 -5.552 10.779 1.00 92.31 114 PHE A CA 1
ATOM 903 C C . PHE A 1 114 ? -5.249 -5.048 12.214 1.00 92.31 114 PHE A C 1
ATOM 905 O O . PHE A 1 114 ? -5.834 -3.992 12.431 1.00 92.31 114 PHE A O 1
ATOM 912 N N . ASP A 1 115 ? -4.735 -5.772 13.202 1.00 87.62 115 ASP A N 1
ATOM 913 C CA . ASP A 1 115 ? -4.679 -5.351 14.597 1.00 87.62 115 ASP A CA 1
ATOM 914 C C . ASP A 1 115 ? -3.463 -4.464 14.927 1.00 87.62 115 ASP A C 1
ATOM 916 O O . ASP A 1 115 ? -3.377 -3.967 16.050 1.00 87.62 115 ASP A O 1
ATOM 920 N N . GLN A 1 116 ? -2.557 -4.247 13.970 1.00 86.88 116 GLN A N 1
ATOM 921 C CA . GLN A 1 116 ? -1.349 -3.433 14.108 1.00 86.88 116 GLN A CA 1
ATOM 922 C C . GLN A 1 116 ? -1.313 -2.301 13.070 1.00 86.88 116 GLN A C 1
ATOM 924 O O . GLN A 1 116 ? -2.140 -2.217 12.154 1.00 86.88 116 GLN A O 1
ATOM 929 N N . GLN A 1 117 ? -0.321 -1.415 13.197 1.00 85.25 117 GLN A N 1
ATOM 930 C CA . GLN A 1 117 ? -0.007 -0.480 12.119 1.00 85.25 117 GLN A CA 1
ATOM 931 C C . GLN A 1 117 ? 0.350 -1.260 10.846 1.00 85.25 117 GLN A C 1
ATOM 933 O O . GLN A 1 117 ? 1.005 -2.295 10.936 1.00 85.25 117 GLN A O 1
ATOM 938 N N . PRO A 1 118 ? -0.064 -0.787 9.661 1.00 91.25 118 PRO A N 1
ATOM 939 C CA . PRO A 1 118 ? -0.675 0.515 9.383 1.00 91.25 118 PRO A CA 1
ATOM 940 C C . PRO A 1 118 ? -2.210 0.548 9.481 1.00 91.25 118 PRO A C 1
ATOM 942 O O . PRO A 1 118 ? -2.791 1.619 9.362 1.00 91.25 118 PRO A O 1
ATOM 945 N N . SER A 1 119 ? -2.872 -0.597 9.676 1.00 91.81 119 SER A N 1
ATOM 946 C CA . SER A 1 119 ? -4.340 -0.718 9.582 1.00 91.81 119 SER A CA 1
ATOM 947 C C . SER A 1 119 ? -5.074 -0.317 10.862 1.00 91.81 119 SER A C 1
ATOM 949 O O . SER A 1 119 ? -6.272 -0.045 10.831 1.00 91.81 119 SER A O 1
ATOM 951 N N . ARG A 1 120 ? -4.360 -0.275 11.987 1.00 87.62 120 ARG A N 1
ATOM 952 C CA . ARG A 1 120 ? -4.876 0.132 13.291 1.00 87.62 120 ARG A CA 1
ATOM 953 C C . ARG A 1 120 ? -3.831 0.940 14.044 1.00 87.62 120 ARG 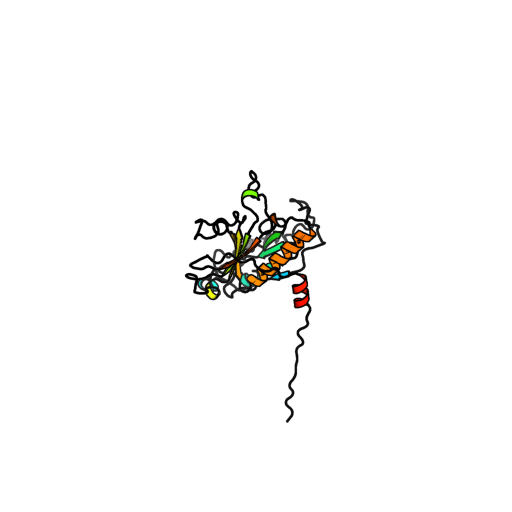A C 1
ATOM 955 O O . ARG A 1 120 ? -2.628 0.774 13.832 1.00 87.62 120 ARG A O 1
ATOM 962 N N . SER A 1 121 ? -4.280 1.830 14.924 1.00 75.81 121 SER A N 1
ATOM 963 C CA . SER A 1 121 ? -3.389 2.525 15.847 1.00 75.81 121 SER A CA 1
ATOM 964 C C . SER A 1 121 ? -2.629 1.514 16.714 1.00 75.81 121 SER A C 1
ATOM 966 O O . SER A 1 121 ? -3.196 0.815 17.550 1.00 75.81 121 SER A O 1
ATOM 968 N N . ALA A 1 122 ? -1.315 1.437 16.509 1.00 59.34 122 ALA A N 1
ATOM 969 C CA . ALA A 1 122 ? -0.405 0.883 17.499 1.00 59.34 122 ALA A CA 1
ATOM 970 C C . ALA A 1 122 ? -0.016 2.010 18.463 1.00 59.34 122 ALA A C 1
ATOM 972 O O . ALA A 1 122 ? 0.132 3.163 18.046 1.00 59.34 122 ALA A O 1
ATOM 973 N N . ASN A 1 123 ? 0.170 1.685 19.741 1.00 50.72 123 ASN A N 1
ATOM 974 C CA . ASN A 1 123 ? 0.739 2.605 20.725 1.00 50.72 123 ASN A CA 1
ATOM 975 C C . ASN A 1 123 ? 2.214 2.875 20.368 1.00 50.72 123 ASN A C 1
ATOM 977 O O . ASN A 1 123 ? 3.112 2.242 20.910 1.00 50.72 123 ASN A O 1
ATOM 981 N N . VAL A 1 124 ? 2.467 3.765 19.402 1.00 50.81 124 VAL A N 1
ATOM 982 C CA . VAL A 1 124 ? 3.823 4.067 18.905 1.00 50.81 124 VAL A CA 1
ATOM 983 C C . VAL A 1 124 ? 4.630 4.912 19.886 1.00 50.81 124 VAL A C 1
ATOM 985 O O . VAL A 1 124 ? 5.849 4.777 19.942 1.00 50.81 124 VAL A O 1
ATOM 988 N N . CYS A 1 125 ? 3.980 5.730 20.714 1.00 44.88 125 CYS A N 1
ATOM 989 C CA . CYS A 1 125 ? 4.634 6.362 21.855 1.00 44.88 125 CYS A CA 1
ATOM 990 C C . CYS A 1 125 ? 4.374 5.529 23.112 1.00 44.88 125 CYS A C 1
ATOM 992 O O . CYS A 1 125 ? 3.290 5.591 23.685 1.00 44.88 125 CYS A O 1
ATOM 994 N N . GLY A 1 126 ? 5.388 4.801 23.587 1.00 41.97 126 GLY A N 1
ATOM 995 C CA . GLY A 1 126 ? 5.346 4.074 24.866 1.00 41.97 126 GLY A CA 1
ATOM 996 C C . GLY A 1 126 ? 5.049 4.948 26.096 1.00 41.97 126 GLY A C 1
ATOM 997 O O . GLY A 1 126 ? 4.819 4.412 27.174 1.00 41.97 126 GLY A O 1
ATOM 998 N N . CYS A 1 127 ? 5.016 6.276 25.937 1.00 37.91 127 CYS A N 1
ATOM 999 C CA . CYS A 1 127 ? 4.773 7.242 27.010 1.00 37.91 127 CYS A CA 1
ATOM 1000 C C . CYS A 1 127 ? 3.484 8.062 26.825 1.00 37.91 127 CYS A C 1
ATOM 1002 O O . CYS A 1 127 ? 3.042 8.714 27.765 1.00 37.91 127 CYS A O 1
ATOM 1004 N N . ILE A 1 128 ? 2.892 8.076 25.625 1.00 42.78 128 ILE A N 1
ATOM 1005 C CA . ILE A 1 128 ? 1.706 8.881 25.312 1.00 42.78 128 ILE A CA 1
ATOM 1006 C C . ILE A 1 128 ? 0.865 8.079 24.323 1.00 42.78 128 ILE A C 1
ATOM 1008 O O . ILE A 1 128 ? 1.341 7.814 23.217 1.00 42.78 128 ILE A O 1
ATOM 1012 N N . PRO A 1 129 ? -0.379 7.700 24.657 1.00 47.94 129 PRO A N 1
ATOM 1013 C CA . PRO A 1 129 ? -1.266 7.161 23.647 1.00 47.94 129 PRO A CA 1
ATOM 1014 C C . PRO A 1 129 ? -1.374 8.196 22.522 1.00 47.94 129 PRO A C 1
ATOM 1016 O O . PRO A 1 129 ? -1.921 9.280 22.720 1.00 47.94 129 PRO A O 1
ATOM 1019 N N . CYS A 1 130 ? -0.886 7.864 21.322 1.00 50.25 130 CYS A N 1
ATOM 1020 C CA . CYS A 1 130 ? -1.010 8.704 20.122 1.00 50.25 130 CYS A CA 1
ATOM 1021 C C . CYS A 1 130 ? -2.477 8.924 19.688 1.00 50.25 130 CYS A C 1
ATOM 1023 O O . CYS A 1 130 ? -2.723 9.412 18.590 1.00 50.25 130 CYS A O 1
ATOM 1025 N N . ILE A 1 131 ? -3.451 8.612 20.554 1.00 49.66 131 ILE A N 1
ATOM 1026 C CA . ILE A 1 131 ? -4.836 9.089 20.505 1.00 49.66 131 ILE A CA 1
ATOM 1027 C C . ILE A 1 131 ? -4.860 10.608 20.271 1.00 49.66 131 ILE A C 1
ATOM 1029 O O . ILE A 1 131 ? -5.691 11.092 19.508 1.00 49.66 131 ILE A O 1
ATOM 1033 N N . CYS A 1 132 ? -3.897 11.353 20.828 1.00 52.28 132 CYS A N 1
ATOM 1034 C CA . CYS A 1 132 ? -3.737 12.791 20.598 1.00 52.28 132 CYS A CA 1
ATOM 1035 C C . CYS A 1 132 ? -3.320 13.178 19.167 1.00 52.28 132 CYS A C 1
ATOM 1037 O O . CYS A 1 132 ? -3.108 14.355 18.912 1.00 52.28 132 CYS A O 1
ATOM 1039 N N . CYS A 1 133 ? -3.174 12.230 18.242 1.00 67.94 133 CYS A N 1
ATOM 1040 C CA . CYS A 1 133 ? -2.869 12.508 16.840 1.00 67.94 133 CYS A CA 1
ATOM 1041 C C . CYS A 1 133 ? -3.893 11.883 15.874 1.00 67.94 133 CYS A C 1
ATOM 1043 O O . CYS A 1 133 ? -3.720 12.021 14.665 1.00 67.94 133 CYS A O 1
ATOM 1045 N N . GLY A 1 134 ? -4.937 11.222 16.393 1.00 76.19 134 GLY A N 1
ATOM 1046 C CA . GLY A 1 134 ? -5.988 10.547 15.624 1.00 76.19 134 GLY A CA 1
ATOM 1047 C C . GLY A 1 134 ? -5.563 9.231 14.942 1.00 76.19 134 GLY A C 1
ATOM 1048 O O . GLY A 1 134 ? -4.446 8.751 15.156 1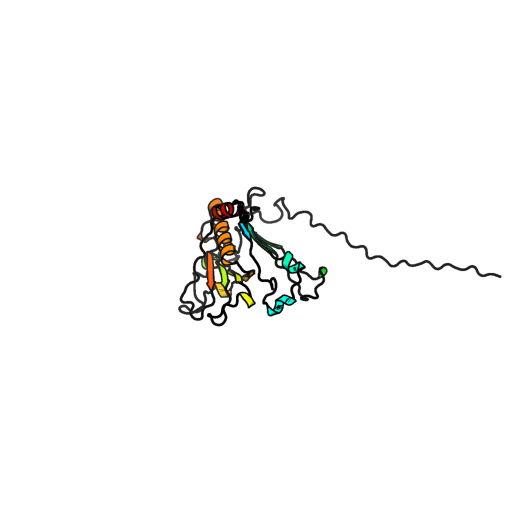.00 76.19 134 GLY A O 1
ATOM 1049 N N . PRO A 1 135 ? -6.462 8.603 14.157 1.00 85.44 135 PRO A N 1
ATOM 1050 C CA . PRO A 1 135 ? -6.238 7.284 13.558 1.00 85.44 135 PRO A CA 1
ATOM 1051 C C . PRO A 1 135 ? -5.121 7.292 12.503 1.00 85.44 135 PRO A C 1
ATOM 1053 O O . PRO A 1 135 ? -4.861 8.339 11.903 1.00 85.44 135 PRO A O 1
ATOM 1056 N N . PRO A 1 136 ? -4.488 6.139 12.207 1.00 89.06 136 PRO A N 1
ATOM 1057 C CA . PRO A 1 136 ? -3.565 6.014 11.082 1.00 89.06 136 PRO A CA 1
ATOM 1058 C C . PRO A 1 136 ? -4.232 6.387 9.760 1.00 89.06 136 PRO A C 1
ATOM 1060 O O . PRO A 1 136 ? -5.448 6.271 9.607 1.00 89.06 136 PRO A O 1
ATOM 1063 N N . VAL A 1 137 ? -3.435 6.793 8.776 1.00 90.06 137 VAL A N 1
ATOM 1064 C CA . VAL A 1 137 ? -3.938 7.117 7.436 1.00 90.06 137 VAL A CA 1
ATOM 1065 C C . VAL A 1 137 ? -3.210 6.276 6.414 1.00 90.06 137 VAL A C 1
ATOM 1067 O O . VAL A 1 137 ? -2.007 6.442 6.229 1.00 90.06 137 VAL A O 1
ATOM 1070 N N . VAL A 1 138 ? -3.947 5.436 5.698 1.00 93.38 138 VAL A N 1
ATOM 1071 C CA . VAL A 1 138 ? -3.452 4.766 4.497 1.00 93.38 138 VAL A CA 1
ATOM 1072 C C . VAL A 1 138 ? -3.971 5.536 3.297 1.00 93.38 138 VAL A C 1
ATOM 1074 O O . VAL A 1 138 ? -5.163 5.816 3.181 1.00 93.38 138 VAL A O 1
ATOM 1077 N N . TYR A 1 139 ? -3.090 5.912 2.383 1.00 92.06 139 TYR A N 1
ATOM 1078 C CA . TYR A 1 139 ? -3.508 6.597 1.174 1.00 92.06 139 TYR A CA 1
ATOM 1079 C C . TYR A 1 139 ? -2.752 6.102 -0.038 1.00 92.06 139 TYR A C 1
ATOM 1081 O O . TYR A 1 139 ? -1.571 5.770 0.046 1.00 92.06 139 TYR A O 1
ATOM 1089 N N . TYR A 1 140 ? -3.423 6.089 -1.183 1.00 92.62 140 TYR A N 1
ATOM 1090 C CA . TYR A 1 140 ? -2.716 5.948 -2.445 1.00 92.62 140 TYR A CA 1
ATOM 1091 C C . TYR A 1 140 ? -2.399 7.313 -3.035 1.00 92.62 140 TYR A C 1
ATOM 1093 O O . TYR A 1 140 ? -3.109 8.300 -2.816 1.00 92.62 140 TYR A O 1
ATOM 1101 N N . HIS A 1 141 ? -1.293 7.355 -3.757 1.00 90.62 141 HIS A N 1
ATOM 1102 C CA . HIS A 1 141 ? -0.712 8.542 -4.348 1.00 90.62 141 HIS A CA 1
ATOM 1103 C C . HIS A 1 141 ? -0.559 8.328 -5.846 1.00 90.62 141 HIS A C 1
ATOM 1105 O O . HIS A 1 141 ? 0.014 7.330 -6.289 1.00 90.62 141 HIS A O 1
ATOM 1111 N N . VAL A 1 142 ? -1.080 9.288 -6.604 1.00 91.19 142 VAL A N 1
ATOM 1112 C CA . VAL A 1 142 ? -0.882 9.382 -8.049 1.00 91.19 142 VAL A CA 1
ATOM 1113 C C . VAL A 1 142 ? 0.157 10.475 -8.301 1.00 91.19 142 VAL A C 1
ATOM 1115 O O . VAL A 1 142 ? -0.134 11.640 -7.997 1.00 91.19 142 VAL A O 1
ATOM 1118 N N . PRO A 1 143 ? 1.348 10.145 -8.834 1.00 88.12 143 PRO A N 1
ATOM 1119 C CA . PRO A 1 143 ? 2.396 11.134 -9.039 1.00 88.12 143 PRO A CA 1
ATOM 1120 C C . PRO A 1 143 ? 2.007 12.101 -10.157 1.00 88.12 143 PRO A C 1
ATOM 1122 O O . PRO A 1 143 ? 1.649 11.679 -11.260 1.00 88.12 143 PRO A O 1
ATOM 1125 N N . LYS A 1 144 ? 2.111 13.408 -9.890 1.00 85.69 144 LYS A N 1
ATOM 1126 C CA . LYS A 1 144 ? 1.935 14.437 -10.921 1.00 85.69 144 LYS A CA 1
ATOM 1127 C C . LYS A 1 144 ? 3.061 15.460 -10.918 1.00 85.69 144 LYS A C 1
ATOM 1129 O O . LYS A 1 144 ? 3.387 16.024 -9.875 1.00 85.69 144 LYS A O 1
ATOM 1134 N N . LEU A 1 145 ? 3.609 15.761 -12.094 1.00 82.88 145 LEU A N 1
ATOM 1135 C CA . LEU A 1 145 ? 4.552 16.866 -12.256 1.00 82.88 145 LEU A CA 1
ATOM 1136 C C . LEU A 1 145 ? 3.763 18.169 -12.319 1.00 82.88 145 LEU A C 1
ATOM 1138 O O . LEU A 1 145 ? 2.856 18.315 -13.143 1.00 82.88 145 LEU A O 1
ATOM 1142 N N . TRP A 1 146 ? 4.093 19.094 -11.415 1.00 76.44 146 TRP A N 1
ATOM 1143 C CA . TRP A 1 146 ? 3.430 20.398 -11.308 1.00 76.44 146 TRP A CA 1
ATOM 1144 C C . TRP A 1 146 ? 1.897 20.276 -11.277 1.00 76.44 146 TRP A C 1
ATOM 1146 O O . TRP A 1 146 ? 1.181 21.056 -11.888 1.00 76.44 146 TRP A O 1
ATOM 1156 N N . GLY A 1 147 ? 1.375 19.238 -10.617 1.00 74.56 147 GLY A N 1
ATOM 1157 C CA . GLY A 1 147 ? -0.061 19.013 -10.424 1.00 74.56 147 GLY A CA 1
ATOM 1158 C C . GLY A 1 147 ? -0.897 18.695 -11.673 1.00 74.56 147 GLY A C 1
ATOM 1159 O O . GLY A 1 147 ? -2.066 18.330 -11.531 1.00 74.56 147 GLY A O 1
ATOM 1160 N N . CYS A 1 148 ? -0.323 18.791 -12.873 1.00 77.88 148 CYS A N 1
ATOM 1161 C CA . CYS A 1 148 ? -1.057 18.690 -14.135 1.00 77.88 148 CYS A CA 1
ATOM 1162 C C . CYS A 1 148 ? -0.649 17.466 -14.952 1.00 77.88 148 CYS A C 1
ATOM 1164 O O . CYS A 1 148 ? -1.519 16.770 -15.471 1.00 77.88 148 CYS A O 1
ATOM 1166 N N . PHE A 1 149 ? 0.647 17.168 -15.034 1.00 83.56 149 PHE A N 1
ATOM 1167 C CA . PHE A 1 149 ? 1.137 16.075 -15.869 1.00 83.56 149 PHE A CA 1
ATOM 1168 C C . PHE A 1 149 ? 1.138 14.773 -15.085 1.00 83.56 149 PHE A C 1
ATOM 1170 O O . PHE A 1 149 ? 1.812 14.660 -14.064 1.00 83.56 149 PHE A O 1
ATOM 1177 N N . ASP A 1 150 ? 0.367 13.804 -15.564 1.00 87.94 150 ASP A N 1
ATOM 1178 C CA . ASP A 1 150 ? 0.320 12.463 -15.000 1.00 87.94 150 ASP A CA 1
ATOM 1179 C C . ASP A 1 150 ? 1.660 11.752 -15.218 1.00 87.94 150 ASP A C 1
ATOM 1181 O O . ASP A 1 150 ? 2.114 11.605 -16.351 1.00 87.94 150 ASP A O 1
ATOM 1185 N N . LEU A 1 151 ? 2.305 11.338 -14.128 1.00 89.62 151 LEU A N 1
ATOM 1186 C CA . LEU A 1 151 ? 3.586 10.643 -14.171 1.00 89.62 151 LEU A CA 1
ATOM 1187 C C . LEU A 1 151 ? 3.470 9.154 -13.819 1.00 89.62 151 LEU A C 1
ATOM 1189 O O . LEU A 1 151 ? 4.484 8.526 -13.494 1.00 89.62 151 LEU A O 1
ATOM 1193 N N . ARG A 1 152 ? 2.267 8.566 -13.866 1.00 91.31 152 ARG A N 1
ATOM 1194 C CA . ARG A 1 152 ? 2.071 7.131 -13.600 1.00 91.31 152 ARG A CA 1
ATOM 1195 C C . ARG A 1 152 ? 2.925 6.255 -14.510 1.00 91.31 152 ARG A C 1
ATOM 1197 O O . ARG A 1 152 ? 3.623 5.386 -14.010 1.00 91.31 152 ARG A O 1
ATOM 1204 N N . SER A 1 153 ? 3.027 6.579 -15.796 1.00 90.19 153 SER A N 1
ATOM 1205 C CA . SER A 1 153 ? 3.901 5.849 -16.727 1.00 90.19 153 SER A CA 1
ATOM 1206 C C . SER A 1 153 ? 5.394 5.915 -16.370 1.00 90.19 153 SER A C 1
ATOM 1208 O O . SER A 1 153 ? 6.173 5.072 -16.808 1.00 90.19 153 SER A O 1
ATOM 1210 N N . CYS A 1 154 ? 5.818 6.918 -15.594 1.00 89.50 154 CYS A N 1
ATOM 1211 C CA . CYS A 1 154 ? 7.221 7.141 -15.252 1.00 89.50 154 CYS A CA 1
ATOM 1212 C C . CYS A 1 154 ? 7.602 6.606 -13.870 1.00 89.50 154 CYS A C 1
ATOM 1214 O O . CYS A 1 154 ? 8.742 6.176 -13.704 1.00 89.50 154 CYS A O 1
ATOM 1216 N N . PHE A 1 155 ? 6.699 6.658 -12.884 1.00 90.25 155 PHE A N 1
ATOM 1217 C CA . PHE A 1 155 ? 6.978 6.287 -11.483 1.00 90.25 155 PHE A CA 1
ATOM 1218 C C . PHE A 1 155 ? 5.973 5.293 -10.890 1.00 90.25 155 PHE A C 1
ATOM 1220 O O . PHE A 1 155 ? 6.238 4.704 -9.839 1.00 90.25 155 PHE A O 1
ATOM 1227 N N . GLY A 1 156 ? 4.846 5.088 -11.569 1.00 92.50 156 GLY A N 1
ATOM 1228 C CA . GLY A 1 156 ? 3.736 4.266 -11.117 1.00 92.50 156 GLY A CA 1
ATOM 1229 C C . GLY A 1 156 ? 2.993 4.933 -9.976 1.00 92.50 156 GLY A C 1
ATOM 1230 O O . GL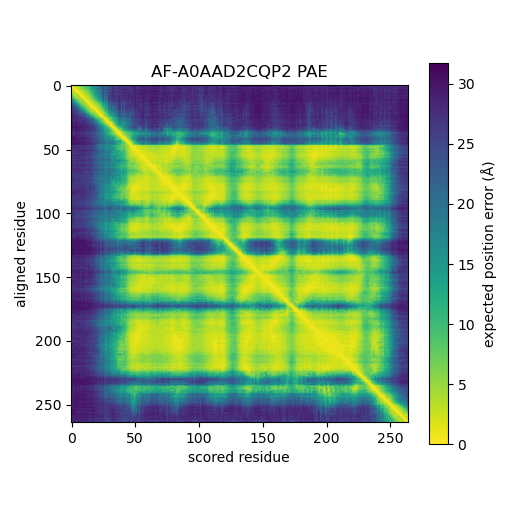Y A 1 156 ? 3.407 5.953 -9.423 1.00 92.50 156 GLY A O 1
ATOM 1231 N N . GLU A 1 157 ? 1.870 4.351 -9.605 1.00 94.12 157 GLU A N 1
ATOM 1232 C CA . GLU A 1 157 ? 1.174 4.741 -8.391 1.00 94.12 157 GLU A CA 1
ATOM 1233 C C . GLU A 1 157 ? 1.891 4.153 -7.159 1.00 94.12 157 GLU A C 1
ATOM 1235 O O . GLU A 1 157 ? 2.783 3.296 -7.256 1.00 94.12 157 GLU A O 1
ATOM 1240 N N . GLY A 1 158 ? 1.537 4.645 -5.973 1.00 93.69 158 GLY A N 1
ATOM 1241 C CA . GLY A 1 158 ? 2.070 4.113 -4.722 1.00 93.69 158 GLY A CA 1
ATOM 1242 C C . GLY A 1 158 ? 1.070 4.160 -3.580 1.00 93.69 158 GLY A C 1
ATOM 1243 O O . GLY A 1 158 ? 0.142 4.964 -3.584 1.00 93.69 158 GLY A O 1
ATOM 1244 N N . VAL A 1 159 ? 1.293 3.318 -2.575 1.00 94.62 159 VAL A N 1
ATOM 1245 C CA . VAL A 1 159 ? 0.545 3.325 -1.310 1.00 94.62 159 VAL A CA 1
ATOM 1246 C C . VAL A 1 159 ? 1.460 3.830 -0.212 1.00 94.62 159 VAL A C 1
ATOM 1248 O O . VAL A 1 159 ? 2.623 3.434 -0.127 1.00 94.62 159 VAL A O 1
ATOM 1251 N N . TYR A 1 160 ? 0.930 4.686 0.643 1.00 93.62 160 TYR A N 1
ATOM 1252 C CA . TYR A 1 160 ? 1.616 5.286 1.769 1.00 93.62 160 TYR A CA 1
ATOM 1253 C C . TYR A 1 160 ? 0.792 5.083 3.033 1.00 93.62 160 TYR A C 1
ATOM 1255 O O . TYR A 1 160 ? -0.434 4.998 2.985 1.00 93.62 160 TYR A O 1
ATOM 1263 N N . SER A 1 161 ? 1.478 5.038 4.166 1.00 92.44 161 SER A N 1
ATOM 1264 C CA . SER A 1 161 ? 0.866 4.997 5.483 1.00 92.44 161 SER A CA 1
ATOM 1265 C C . SER A 1 161 ? 1.498 6.035 6.389 1.00 92.44 161 SER A C 1
ATOM 1267 O O . SER A 1 161 ? 2.713 6.047 6.564 1.00 92.44 161 SER A O 1
ATOM 1269 N N . SER A 1 162 ? 0.662 6.850 7.017 1.00 89.19 162 SER A N 1
ATOM 1270 C CA . SER A 1 162 ? 1.030 7.687 8.150 1.00 89.19 162 SER A CA 1
ATOM 1271 C C . SER A 1 162 ? 0.552 7.037 9.448 1.00 89.19 162 SER A C 1
ATOM 1273 O O . SER A 1 162 ? -0.572 6.525 9.482 1.00 89.19 162 SER A O 1
ATOM 1275 N N . PRO A 1 163 ? 1.345 7.086 10.532 1.00 84.75 163 PRO A N 1
ATOM 1276 C CA . PRO A 1 163 ? 0.937 6.543 11.827 1.00 84.75 163 PRO A CA 1
ATOM 1277 C C . PRO A 1 163 ? -0.293 7.244 12.423 1.00 84.75 163 PRO A C 1
ATOM 1279 O O . PRO A 1 163 ? -0.949 6.670 13.289 1.00 84.75 163 PRO A O 1
ATOM 1282 N N . CYS A 1 164 ? -0.604 8.466 11.982 1.00 81.88 164 CYS A N 1
ATOM 1283 C CA . CYS A 1 164 ? -1.723 9.262 12.477 1.00 81.88 164 CYS A CA 1
ATOM 1284 C C . CYS A 1 164 ? -2.228 10.264 11.420 1.00 81.88 164 CYS A C 1
ATOM 1286 O O . CYS A 1 164 ? -1.499 10.598 10.479 1.00 81.88 164 CYS A O 1
ATOM 1288 N N . ASN A 1 165 ? -3.464 10.751 11.561 1.00 79.88 165 ASN A N 1
ATOM 1289 C CA . ASN A 1 165 ? -4.054 11.764 10.677 1.00 79.88 165 ASN A CA 1
ATOM 1290 C C . ASN A 1 165 ? -3.720 13.201 11.105 1.00 79.88 165 ASN A C 1
ATOM 1292 O O . ASN A 1 165 ? -4.011 14.137 10.364 1.00 79.88 165 ASN A O 1
ATOM 1296 N N . CYS A 1 166 ? -3.116 13.375 12.283 1.00 78.12 166 CYS A N 1
ATOM 1297 C CA . CYS A 1 166 ? -2.833 14.661 12.916 1.00 78.12 166 CYS A CA 1
ATOM 1298 C C . CYS A 1 166 ? -4.077 15.562 13.001 1.00 78.12 166 CYS A C 1
ATOM 1300 O O . CYS A 1 166 ? -3.966 16.754 12.740 1.00 78.12 166 CYS A O 1
ATOM 1302 N N . PHE A 1 167 ? -5.262 15.004 13.282 1.00 75.38 167 PHE A N 1
ATOM 1303 C CA . PHE A 1 167 ? -6.549 15.722 13.228 1.00 75.38 167 PHE A CA 1
ATOM 1304 C C . PHE A 1 167 ? -6.796 16.467 11.905 1.00 75.38 167 PHE A C 1
ATOM 1306 O O . PHE A 1 167 ? -7.408 17.531 11.887 1.00 75.38 167 PHE A O 1
ATOM 1313 N N . ASP A 1 168 ? -6.267 15.933 10.801 1.00 73.31 168 ASP A N 1
ATOM 1314 C CA . ASP A 1 168 ? -6.300 16.559 9.478 1.00 73.31 168 ASP A CA 1
ATOM 1315 C C . ASP A 1 168 ? -5.671 17.978 9.441 1.00 73.31 168 ASP A C 1
ATOM 1317 O O . ASP A 1 168 ? -5.954 18.777 8.543 1.00 73.31 168 ASP A O 1
ATOM 1321 N N . LEU A 1 169 ? -4.760 18.287 10.381 1.00 71.69 169 LEU A N 1
ATOM 1322 C CA . LEU A 1 169 ? -3.992 19.537 10.416 1.00 71.69 169 LEU A CA 1
ATOM 1323 C C . LEU A 1 169 ? -3.136 19.704 9.155 1.00 71.69 169 LEU A C 1
ATOM 1325 O O . LEU A 1 169 ? -2.559 18.748 8.629 1.00 71.69 169 LEU A O 1
ATOM 1329 N N . ARG A 1 170 ? -2.988 20.951 8.702 1.00 66.62 170 ARG A N 1
ATOM 1330 C CA . ARG A 1 170 ? -2.149 21.329 7.555 1.00 66.62 170 ARG A CA 1
ATOM 1331 C C . ARG A 1 170 ? -0.852 21.975 8.035 1.00 66.62 170 ARG A C 1
ATOM 1333 O O . ARG A 1 170 ? -0.876 22.774 8.964 1.00 66.62 170 ARG A O 1
ATOM 1340 N N . VAL A 1 171 ? 0.263 21.686 7.355 1.00 59.34 171 VAL A N 1
ATOM 1341 C CA . VAL A 1 171 ? 1.595 22.274 7.648 1.00 59.34 171 VAL A CA 1
ATOM 1342 C C . VAL A 1 171 ? 1.574 23.811 7.548 1.00 59.34 171 VAL A C 1
ATOM 1344 O O . VAL A 1 171 ? 2.322 24.494 8.236 1.00 59.34 171 VAL A O 1
ATOM 1347 N N . PHE A 1 172 ? 0.641 24.351 6.759 1.00 52.81 172 PHE A N 1
ATOM 1348 C CA . PHE A 1 172 ? 0.216 25.747 6.788 1.00 52.81 172 PHE A CA 1
ATOM 1349 C C . PHE A 1 172 ? -1.305 25.753 6.883 1.00 52.81 172 PHE A C 1
ATOM 1351 O O . PHE A 1 172 ? -1.954 25.256 5.961 1.00 52.81 172 PHE A O 1
ATOM 1358 N N . ILE A 1 173 ? -1.846 26.295 7.980 1.00 51.62 173 ILE A N 1
ATOM 1359 C CA . ILE A 1 173 ? -3.253 26.199 8.426 1.00 51.62 173 ILE A CA 1
ATOM 1360 C C . ILE A 1 173 ? -4.274 26.330 7.276 1.00 51.62 173 ILE A C 1
ATOM 1362 O O . ILE A 1 173 ? -5.277 25.623 7.274 1.00 51.62 173 ILE A O 1
ATOM 1366 N N . CYS A 1 174 ? -3.985 27.143 6.252 1.00 45.12 174 CYS A N 1
ATOM 1367 C CA . CYS A 1 174 ? -4.890 27.369 5.122 1.00 45.12 174 CYS A CA 1
ATOM 1368 C C . CYS A 1 174 ? -4.484 26.677 3.796 1.00 45.12 174 CYS A C 1
ATOM 1370 O O . CYS A 1 174 ? -5.363 26.231 3.061 1.00 45.12 174 CYS A O 1
ATOM 1372 N N . ILE A 1 175 ? -3.189 26.558 3.460 1.00 53.72 175 ILE A N 1
ATOM 1373 C CA . ILE A 1 175 ? -2.717 26.244 2.080 1.00 53.72 175 ILE A CA 1
ATOM 1374 C C . ILE A 1 175 ? -1.709 25.067 2.042 1.00 53.72 175 ILE A C 1
ATOM 1376 O O . ILE A 1 175 ? -1.229 24.661 0.988 1.00 53.72 175 ILE A O 1
ATOM 1380 N N . GLY A 1 176 ? -1.383 24.476 3.193 1.00 59.19 176 GLY A N 1
ATOM 1381 C CA . GLY A 1 176 ? -0.363 23.431 3.291 1.00 59.19 176 GLY A CA 1
ATOM 1382 C C . GLY A 1 176 ? -0.868 22.016 3.010 1.00 59.19 176 GLY A C 1
ATOM 1383 O O . GLY A 1 176 ? -2.051 21.706 3.161 1.00 59.19 176 GLY A O 1
ATOM 1384 N N . ARG A 1 177 ? 0.078 21.124 2.691 1.00 69.12 177 ARG A N 1
ATOM 1385 C CA . ARG A 1 177 ? -0.157 19.674 2.685 1.00 69.12 177 ARG A CA 1
ATOM 1386 C C . ARG 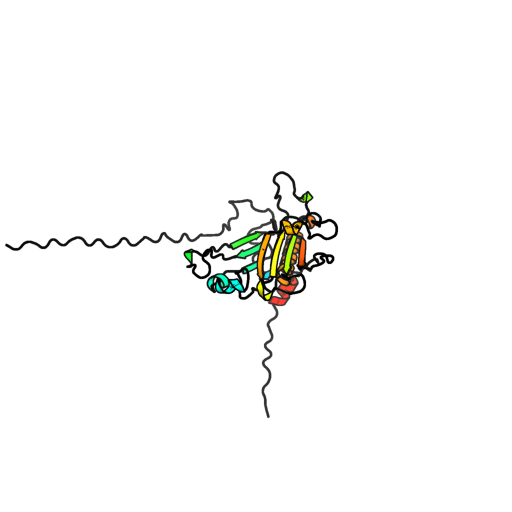A 1 177 ? -0.626 19.208 4.076 1.00 69.12 177 ARG A C 1
ATOM 1388 O O . ARG A 1 177 ? -0.186 19.781 5.080 1.00 69.12 177 ARG A O 1
ATOM 1395 N N . PRO A 1 178 ? -1.479 18.173 4.160 1.00 75.50 178 PRO A N 1
ATOM 1396 C CA . PRO A 1 178 ? -1.793 17.521 5.424 1.00 75.50 178 PRO A CA 1
ATOM 1397 C C . PRO A 1 178 ? -0.524 17.069 6.157 1.00 75.50 178 PRO A C 1
ATOM 1399 O O . PRO A 1 178 ? 0.375 16.490 5.545 1.00 75.50 178 PRO A O 1
ATOM 1402 N N . CYS A 1 179 ? -0.464 17.307 7.466 1.00 76.12 179 CYS A N 1
ATOM 1403 C CA . CYS A 1 179 ? 0.691 17.013 8.317 1.00 76.12 179 CYS A CA 1
ATOM 1404 C C . CYS A 1 179 ? 1.092 15.532 8.254 1.00 76.12 179 CYS A C 1
ATOM 1406 O O . CYS A 1 179 ? 2.279 15.210 8.194 1.00 76.12 179 CYS A O 1
ATOM 1408 N N . TYR A 1 180 ? 0.107 14.634 8.142 1.00 79.31 180 TYR A N 1
ATOM 1409 C CA . TYR A 1 180 ? 0.334 13.193 8.026 1.00 79.31 180 TYR A CA 1
ATOM 1410 C C . TYR A 1 180 ? 1.221 12.811 6.827 1.00 79.31 180 TYR A C 1
ATOM 1412 O O . TYR A 1 180 ? 1.879 11.777 6.852 1.00 79.31 180 TYR A O 1
ATOM 1420 N N . GLN A 1 181 ? 1.292 13.640 5.776 1.00 81.88 181 GLN A N 1
ATOM 1421 C CA . GLN A 1 181 ? 2.150 13.367 4.619 1.00 81.88 181 GLN A CA 1
ATOM 1422 C C . GLN A 1 181 ? 3.644 13.508 4.937 1.00 81.88 181 GLN A C 1
ATOM 1424 O O . GLN A 1 181 ? 4.457 12.894 4.252 1.00 81.88 181 GLN A O 1
ATOM 1429 N N . MET A 1 182 ? 4.021 14.288 5.958 1.00 77.31 182 MET A N 1
ATOM 1430 C CA . MET A 1 182 ? 5.429 14.437 6.353 1.00 77.31 182 MET A CA 1
ATOM 1431 C C . MET A 1 182 ? 5.984 13.171 7.008 1.00 77.31 182 MET A C 1
ATOM 1433 O O . MET A 1 182 ? 7.165 12.870 6.870 1.00 77.31 182 MET A O 1
ATOM 1437 N N . TRP A 1 183 ? 5.120 12.426 7.696 1.00 75.81 183 TRP A N 1
ATOM 1438 C CA . TRP A 1 183 ? 5.465 11.219 8.453 1.00 75.81 183 TRP A CA 1
ATOM 1439 C C . TRP A 1 183 ? 5.083 9.936 7.711 1.00 75.81 183 TRP A C 1
ATOM 1441 O O . TRP A 1 183 ? 5.129 8.844 8.277 1.00 75.81 183 TRP A O 1
ATOM 1451 N N . ALA A 1 184 ? 4.657 10.065 6.454 1.00 85.31 184 ALA A N 1
ATOM 1452 C CA . ALA A 1 184 ? 4.152 8.950 5.686 1.00 85.31 184 ALA A CA 1
ATOM 1453 C C . ALA A 1 184 ? 5.290 8.050 5.190 1.00 85.31 184 ALA A C 1
ATOM 1455 O O . ALA A 1 184 ? 6.173 8.465 4.437 1.00 85.31 184 ALA A O 1
ATOM 1456 N N . CYS A 1 185 ? 5.214 6.775 5.547 1.00 89.81 185 CYS A N 1
ATOM 1457 C CA . CYS A 1 185 ? 6.066 5.725 5.016 1.00 89.81 185 CYS A CA 1
ATOM 1458 C C . CYS A 1 185 ? 5.440 5.142 3.750 1.00 89.81 185 CYS A C 1
ATOM 1460 O O . CYS A 1 185 ? 4.251 4.821 3.717 1.00 89.81 185 CYS A O 1
ATOM 1462 N N . ARG A 1 186 ? 6.241 4.961 2.699 1.00 91.62 186 ARG A N 1
ATOM 1463 C CA . ARG A 1 186 ? 5.790 4.274 1.485 1.00 91.62 186 ARG A CA 1
ATOM 1464 C C . ARG A 1 186 ? 5.675 2.771 1.754 1.00 91.62 186 ARG A C 1
ATOM 1466 O O . ARG A 1 186 ? 6.641 2.155 2.191 1.00 91.62 186 ARG A O 1
ATOM 1473 N N . LEU A 1 187 ? 4.508 2.203 1.470 1.00 92.25 187 LEU A N 1
ATOM 1474 C CA . LEU A 1 187 ? 4.213 0.775 1.597 1.00 92.25 187 LEU A CA 1
ATOM 1475 C C . LEU A 1 187 ? 4.307 0.043 0.261 1.00 92.25 187 LEU A C 1
ATOM 1477 O O . LEU A 1 187 ? 4.838 -1.060 0.212 1.00 92.25 187 LEU A O 1
ATOM 1481 N N . ALA A 1 188 ? 3.805 0.661 -0.809 1.00 92.19 188 ALA A N 1
ATOM 1482 C CA . ALA A 1 188 ? 3.829 0.096 -2.153 1.00 92.19 188 ALA A CA 1
ATOM 1483 C C . ALA A 1 188 ? 4.286 1.126 -3.185 1.00 92.19 188 ALA A C 1
ATOM 1485 O O . ALA A 1 188 ? 4.097 2.333 -2.996 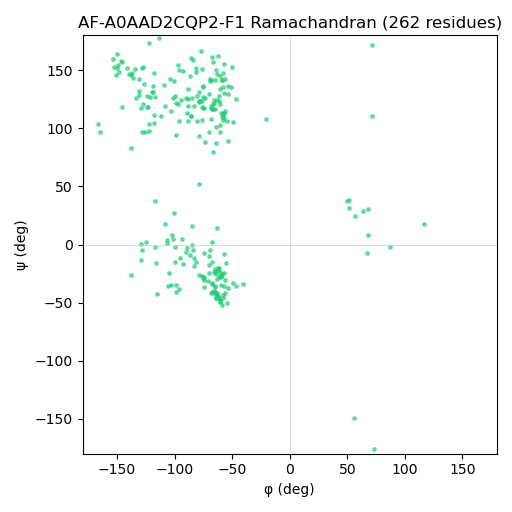1.00 92.19 188 ALA A O 1
ATOM 1486 N N . ARG A 1 189 ? 4.903 0.655 -4.272 1.00 91.75 189 ARG A N 1
ATOM 1487 C CA . ARG A 1 189 ? 5.371 1.496 -5.380 1.00 91.75 189 ARG A CA 1
ATOM 1488 C C . ARG A 1 189 ? 5.257 0.786 -6.721 1.00 91.75 189 ARG A C 1
ATOM 1490 O O . ARG A 1 189 ? 5.339 -0.439 -6.763 1.00 91.75 189 ARG A O 1
ATOM 1497 N N . GLY A 1 190 ? 5.193 1.572 -7.794 1.00 90.38 190 GLY A N 1
ATOM 1498 C CA . GLY A 1 190 ? 5.207 1.040 -9.154 1.00 90.38 190 GLY A CA 1
ATOM 1499 C C . GLY A 1 190 ? 3.943 0.247 -9.476 1.00 90.38 190 GLY A C 1
ATOM 1500 O O . GLY A 1 190 ? 4.028 -0.734 -10.204 1.00 90.38 190 GLY A O 1
ATOM 1501 N N . THR A 1 191 ? 2.805 0.609 -8.881 1.00 93.06 191 THR A N 1
ATOM 1502 C CA . THR A 1 191 ? 1.529 -0.099 -9.049 1.00 93.06 191 THR A CA 1
ATOM 1503 C C . THR A 1 191 ? 0.651 0.576 -10.111 1.00 93.06 191 THR A C 1
ATOM 1505 O O . THR A 1 191 ? 0.797 1.774 -10.357 1.00 93.06 191 THR A O 1
ATOM 1508 N N . LYS A 1 192 ? -0.253 -0.186 -10.746 1.00 92.81 192 LYS A N 1
ATOM 1509 C CA . LYS A 1 192 ? -1.195 0.284 -11.791 1.00 92.81 192 LYS A CA 1
ATOM 1510 C C . LYS A 1 192 ? -2.629 0.478 -11.289 1.00 92.81 192 LYS A C 1
ATOM 1512 O O . LYS A 1 192 ? -3.341 1.354 -11.765 1.00 92.81 192 LYS A O 1
ATOM 1517 N N . ASN A 1 193 ? -3.069 -0.365 -10.356 1.00 92.44 193 ASN A N 1
ATOM 1518 C CA . ASN A 1 193 ? -4.471 -0.510 -9.942 1.00 92.44 193 ASN A CA 1
ATOM 1519 C C . ASN A 1 193 ? -4.685 -0.122 -8.465 1.00 92.44 193 ASN A C 1
ATOM 1521 O O . ASN A 1 193 ? -5.460 -0.747 -7.734 1.00 92.44 193 ASN A O 1
ATOM 1525 N N . THR A 1 194 ? -3.977 0.905 -7.993 1.00 93.00 194 THR A N 1
ATOM 1526 C CA . THR A 1 194 ? -3.826 1.166 -6.553 1.00 93.00 194 THR A CA 1
ATOM 1527 C C . THR A 1 194 ? -5.128 1.585 -5.889 1.00 93.00 194 THR A C 1
ATOM 1529 O O . THR A 1 194 ? -5.369 1.231 -4.740 1.00 93.00 194 THR A O 1
ATOM 1532 N N . GLU A 1 195 ? -5.995 2.298 -6.608 1.00 93.69 195 GLU A N 1
ATOM 1533 C CA . GLU A 1 195 ? -7.326 2.674 -6.120 1.00 93.69 195 GLU A CA 1
ATOM 1534 C C . GLU A 1 195 ? -8.181 1.442 -5.795 1.00 93.69 195 GLU A C 1
ATOM 1536 O O . GLU A 1 195 ? -8.721 1.342 -4.693 1.00 93.69 195 GLU A O 1
ATOM 1541 N N . ALA A 1 196 ? -8.238 0.471 -6.712 1.00 92.94 196 ALA A N 1
ATOM 1542 C CA . ALA A 1 196 ? -8.973 -0.777 -6.514 1.00 92.94 196 ALA A CA 1
ATOM 1543 C C . ALA A 1 196 ? -8.363 -1.613 -5.379 1.00 92.94 196 ALA A C 1
ATOM 1545 O O . ALA A 1 196 ? -9.081 -2.132 -4.524 1.00 92.94 196 ALA A O 1
ATOM 1546 N N . PHE A 1 197 ? -7.032 -1.694 -5.328 1.00 94.19 197 PHE A N 1
ATOM 1547 C CA . PHE A 1 197 ? -6.319 -2.385 -4.259 1.00 94.19 197 PHE A CA 1
ATOM 1548 C C . PHE A 1 197 ? -6.605 -1.779 -2.875 1.00 94.19 197 PHE A C 1
ATOM 1550 O O . PHE A 1 197 ? -6.969 -2.496 -1.944 1.00 94.19 197 PHE A O 1
ATOM 1557 N N . VAL A 1 198 ? -6.498 -0.453 -2.738 1.00 95.06 198 VAL A N 1
ATOM 1558 C CA . VAL A 1 198 ? -6.757 0.255 -1.475 1.00 95.06 198 VAL A CA 1
ATOM 1559 C C . VAL A 1 198 ? -8.231 0.185 -1.082 1.00 95.06 198 VAL A C 1
ATOM 1561 O O . VAL A 1 198 ? -8.536 0.080 0.102 1.00 95.06 198 VAL A O 1
ATOM 1564 N N . SER A 1 199 ? -9.149 0.186 -2.048 1.00 94.81 199 SER A N 1
ATOM 1565 C CA . SER A 1 199 ? -10.579 -0.005 -1.793 1.00 94.81 199 SER A CA 1
ATOM 1566 C C . SER A 1 199 ? -10.890 -1.387 -1.202 1.00 94.81 199 SER A C 1
ATOM 1568 O O . SER A 1 199 ? -11.637 -1.488 -0.226 1.00 94.81 199 SER A O 1
ATOM 1570 N N . LYS A 1 200 ? -10.263 -2.443 -1.735 1.00 93.69 200 LYS A N 1
ATOM 1571 C CA . LYS A 1 200 ? -10.356 -3.809 -1.195 1.00 93.69 200 LYS A CA 1
ATOM 1572 C C . LYS A 1 200 ? -9.711 -3.923 0.184 1.00 93.69 200 LYS A C 1
ATOM 1574 O O . LYS A 1 200 ? -10.265 -4.568 1.067 1.00 93.69 200 LYS A O 1
ATOM 1579 N N . TRP A 1 201 ? -8.573 -3.259 0.392 1.00 95.12 201 TRP A N 1
ATOM 1580 C CA . TRP A 1 201 ? -7.939 -3.184 1.708 1.00 95.12 201 TRP A CA 1
ATOM 1581 C C . TRP A 1 201 ? -8.844 -2.506 2.737 1.00 95.12 201 TRP A C 1
ATOM 1583 O O . TRP A 1 201 ? -9.053 -3.050 3.820 1.00 95.12 201 TRP A O 1
ATOM 1593 N N . ARG A 1 202 ? -9.452 -1.371 2.383 1.00 95.38 202 ARG A N 1
ATOM 1594 C CA . ARG A 1 202 ? -10.429 -0.694 3.237 1.00 95.38 202 ARG A CA 1
ATOM 1595 C C . ARG A 1 202 ? -11.565 -1.636 3.637 1.00 95.38 202 ARG A C 1
ATOM 1597 O O . ARG A 1 202 ? -11.847 -1.751 4.824 1.00 95.38 202 ARG A O 1
ATOM 1604 N N . GLY A 1 203 ? -12.176 -2.317 2.665 1.00 94.19 203 GLY A N 1
ATOM 1605 C CA . GLY A 1 203 ? -13.261 -3.267 2.929 1.00 94.19 203 GLY A CA 1
ATOM 1606 C C . GLY A 1 203 ? -12.836 -4.388 3.878 1.00 94.19 203 GLY A C 1
ATOM 1607 O O . GLY A 1 203 ? -13.541 -4.681 4.838 1.00 94.19 203 GLY A O 1
ATOM 1608 N N . ALA A 1 204 ? -11.640 -4.946 3.673 1.00 93.31 204 ALA A N 1
ATOM 1609 C CA . ALA A 1 204 ? -11.087 -5.991 4.530 1.00 93.31 204 ALA A CA 1
ATOM 1610 C C . ALA A 1 204 ? -10.853 -5.517 5.978 1.00 93.31 204 ALA A C 1
ATOM 1612 O O . ALA A 1 204 ? -11.164 -6.239 6.923 1.00 93.31 204 ALA A O 1
ATOM 1613 N N . VAL A 1 205 ? -10.337 -4.297 6.171 1.00 93.75 205 VAL A N 1
ATOM 1614 C CA . VAL A 1 205 ? -10.121 -3.722 7.511 1.00 93.75 205 VAL A CA 1
ATOM 1615 C C . VAL A 1 205 ? -11.443 -3.414 8.207 1.00 93.75 205 VAL A C 1
ATOM 1617 O O . VAL A 1 205 ? -11.571 -3.703 9.396 1.00 93.75 205 VAL A O 1
ATOM 1620 N N . GLU A 1 206 ? -12.426 -2.864 7.490 1.00 94.06 206 GLU A N 1
ATOM 1621 C CA . GLU A 1 206 ? -13.750 -2.570 8.047 1.00 94.06 206 GLU A CA 1
ATOM 1622 C C . GLU A 1 206 ? -14.468 -3.858 8.473 1.00 94.06 206 GLU A C 1
ATOM 1624 O O . GLU A 1 206 ? -14.964 -3.937 9.597 1.00 94.06 206 GLU A O 1
ATOM 1629 N N . GLU A 1 207 ? -14.456 -4.897 7.633 1.00 92.38 207 GLU A N 1
ATOM 1630 C CA . GLU A 1 207 ? -15.055 -6.198 7.952 1.00 92.38 207 GLU A CA 1
ATOM 1631 C C . GLU A 1 207 ? -14.347 -6.885 9.127 1.00 92.38 207 GLU A C 1
ATOM 1633 O O . GLU A 1 207 ? -14.993 -7.329 10.084 1.00 92.38 207 GLU A O 1
ATOM 1638 N N . TYR A 1 208 ? -13.012 -6.906 9.114 1.00 91.69 208 TYR A N 1
ATOM 1639 C CA . TYR A 1 208 ? -12.226 -7.418 10.231 1.00 91.69 208 TYR A CA 1
ATOM 1640 C C . TYR A 1 208 ? -12.544 -6.660 11.523 1.00 91.69 208 TYR A C 1
ATOM 1642 O O . TYR A 1 208 ? -12.799 -7.271 12.561 1.00 91.69 208 TYR A O 1
ATOM 1650 N N . GLY A 1 209 ? -12.590 -5.330 11.462 1.00 91.06 209 GLY A N 1
ATOM 1651 C CA . GLY A 1 209 ? -12.905 -4.481 12.599 1.00 91.06 209 GLY A CA 1
ATOM 1652 C C . GLY A 1 209 ? -14.304 -4.736 13.158 1.00 91.06 209 GLY A C 1
ATOM 1653 O O . GLY A 1 209 ? -14.448 -4.923 14.366 1.00 91.06 209 GLY A O 1
ATOM 1654 N N . SER A 1 210 ? -15.317 -4.830 12.295 1.00 91.44 210 SER A N 1
ATOM 1655 C CA . SER A 1 210 ? -16.693 -5.156 12.682 1.00 91.44 210 SER A CA 1
ATOM 1656 C C . SER A 1 210 ? -16.813 -6.550 13.302 1.00 91.44 210 SER A C 1
ATOM 1658 O O . SER A 1 210 ? -17.426 -6.685 14.358 1.00 91.44 210 SER A O 1
ATOM 1660 N N . SER A 1 211 ? -16.175 -7.570 12.718 1.00 89.31 211 SER A N 1
ATOM 1661 C CA . SER A 1 211 ? -16.205 -8.945 13.248 1.00 89.31 211 SER A CA 1
ATOM 1662 C C . SER A 1 211 ? -15.506 -9.094 14.607 1.00 89.31 211 SER A C 1
ATOM 1664 O O . SER A 1 211 ? -15.797 -10.017 15.369 1.00 89.31 211 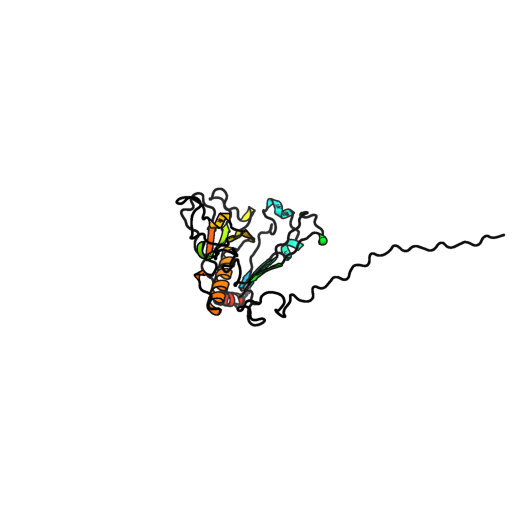SER A O 1
ATOM 1666 N N . ARG A 1 212 ? -14.580 -8.182 14.928 1.00 87.25 212 ARG A N 1
ATOM 1667 C CA . ARG A 1 212 ? -13.779 -8.191 16.161 1.00 87.25 212 ARG A CA 1
ATOM 1668 C C . ARG A 1 212 ? -14.191 -7.131 17.179 1.00 87.25 212 ARG A C 1
ATOM 1670 O O . ARG A 1 212 ? -13.555 -7.046 18.227 1.00 87.25 212 ARG A O 1
ATOM 1677 N N . GLY A 1 213 ? -15.224 -6.339 16.892 1.00 88.25 213 GLY A N 1
ATOM 1678 C CA . GLY A 1 213 ? -15.668 -5.250 17.765 1.00 88.25 213 GLY A CA 1
ATOM 1679 C C . GLY A 1 213 ? -14.620 -4.145 17.947 1.00 88.25 213 GLY A C 1
ATOM 1680 O O . GLY A 1 213 ? -14.572 -3.515 19.000 1.00 88.25 213 GLY A O 1
ATOM 1681 N N . ILE A 1 214 ? -13.750 -3.924 16.955 1.00 86.94 214 ILE A N 1
ATOM 1682 C CA . ILE A 1 214 ? -12.733 -2.866 16.997 1.00 86.94 214 ILE A CA 1
ATOM 1683 C C . ILE A 1 214 ? -13.408 -1.525 16.669 1.00 86.94 214 ILE A C 1
ATOM 1685 O O . ILE A 1 214 ? -13.964 -1.394 15.573 1.00 86.94 214 ILE A O 1
ATOM 1689 N N . PRO A 1 215 ? -13.325 -0.510 17.551 1.00 86.44 215 PRO A N 1
ATOM 1690 C CA . PRO A 1 215 ? -13.904 0.809 17.295 1.00 86.44 215 PRO A CA 1
ATOM 1691 C C . PRO A 1 215 ? -13.336 1.449 16.023 1.00 86.44 215 PRO A C 1
ATOM 1693 O O . PRO A 1 215 ? -12.138 1.331 15.745 1.00 86.44 215 PRO A O 1
ATOM 1696 N N . LYS A 1 216 ? -14.178 2.147 15.251 1.00 87.38 216 LYS A N 1
ATOM 1697 C CA . LYS A 1 216 ? -13.781 2.761 13.968 1.00 87.38 216 LYS A CA 1
ATOM 1698 C C . LYS A 1 216 ? -12.685 3.812 14.138 1.00 87.38 216 LYS A C 1
ATOM 1700 O O . LYS A 1 216 ? -11.864 3.990 13.250 1.00 87.38 216 LYS A O 1
ATOM 1705 N N . GLU A 1 217 ? -12.627 4.459 15.296 1.00 83.75 217 GLU A N 1
ATOM 1706 C CA . GLU A 1 217 ? -11.650 5.495 15.642 1.00 83.75 217 GLU A CA 1
ATOM 1707 C C . GLU A 1 217 ? -10.236 4.928 15.818 1.00 83.75 217 GLU A C 1
ATOM 1709 O O . GLU A 1 217 ? -9.259 5.673 15.794 1.00 83.75 217 GLU A O 1
ATOM 1714 N N . GLN A 1 218 ? -10.114 3.610 16.008 1.00 84.94 218 GLN A N 1
ATOM 1715 C CA . GLN A 1 218 ? -8.827 2.919 16.071 1.00 84.94 218 GLN A CA 1
ATOM 1716 C C . GLN A 1 218 ? -8.386 2.385 14.706 1.00 84.94 218 GLN A C 1
ATOM 1718 O O . GLN A 1 218 ? -7.214 2.044 14.545 1.00 84.94 218 GLN A O 1
ATOM 1723 N N . GLN A 1 219 ? -9.301 2.288 13.741 1.00 90.81 219 GLN A N 1
ATOM 1724 C CA . GLN A 1 219 ? -9.027 1.764 12.407 1.00 90.81 219 GLN A CA 1
ATOM 1725 C C . GLN A 1 219 ? -8.401 2.843 11.520 1.00 90.81 219 GLN A C 1
ATOM 1727 O O . GLN A 1 219 ? -8.632 4.040 11.696 1.00 90.81 219 GLN A O 1
ATOM 1732 N N . ALA A 1 220 ? -7.593 2.418 10.554 1.00 91.81 220 ALA A N 1
ATOM 1733 C CA . ALA A 1 220 ? -6.980 3.321 9.599 1.00 91.81 220 ALA A CA 1
ATOM 1734 C C . ALA A 1 220 ? -8.028 3.999 8.712 1.00 91.81 220 ALA A C 1
ATOM 1736 O O . ALA A 1 220 ? -8.986 3.388 8.239 1.00 91.81 220 ALA A O 1
ATOM 1737 N N . VAL A 1 221 ? -7.792 5.273 8.421 1.00 91.75 221 VAL A N 1
ATOM 1738 C CA . VAL A 1 221 ? -8.578 6.034 7.459 1.00 91.75 221 VAL A CA 1
ATOM 1739 C C . VAL A 1 221 ? -7.951 5.881 6.081 1.00 91.75 221 VAL A C 1
ATOM 1741 O O . VAL A 1 221 ? -6.774 6.181 5.884 1.00 91.75 221 VAL A O 1
ATOM 1744 N N . PHE A 1 222 ? -8.756 5.462 5.107 1.00 92.50 222 PHE A N 1
ATOM 1745 C CA . PHE A 1 222 ? -8.309 5.251 3.734 1.00 92.50 222 PHE A CA 1
ATOM 1746 C C . PHE A 1 222 ? -8.629 6.458 2.845 1.00 92.50 222 PHE A C 1
ATOM 1748 O O . PHE A 1 222 ? -9.791 6.854 2.694 1.00 92.50 222 PHE A O 1
ATOM 1755 N N . ARG A 1 223 ? -7.597 7.059 2.243 1.00 89.06 223 ARG A N 1
ATOM 1756 C CA . ARG A 1 223 ? -7.711 8.296 1.452 1.00 89.06 223 ARG A CA 1
ATOM 1757 C C . ARG A 1 223 ? -7.103 8.176 0.048 1.00 89.06 223 ARG A C 1
ATOM 1759 O O . ARG A 1 223 ? -6.151 7.441 -0.190 1.00 89.06 223 ARG A O 1
ATOM 1766 N N . LYS A 1 224 ? -7.631 8.966 -0.883 1.00 85.31 224 LYS A N 1
ATOM 1767 C CA . LYS A 1 224 ? -7.042 9.261 -2.191 1.00 85.31 224 LYS A CA 1
ATOM 1768 C C . LYS A 1 224 ? -6.243 10.549 -2.082 1.00 85.31 224 LYS A C 1
ATOM 1770 O O . LYS A 1 224 ? -6.805 11.581 -1.714 1.00 85.31 224 LYS A O 1
ATOM 1775 N N . ASN A 1 225 ? -4.966 10.507 -2.440 1.00 80.06 225 ASN A N 1
ATOM 1776 C CA . ASN A 1 225 ? -4.112 11.684 -2.509 1.00 80.06 225 ASN A CA 1
ATOM 1777 C C . ASN A 1 225 ? -3.598 11.882 -3.940 1.00 80.06 225 ASN A C 1
ATOM 1779 O O . ASN A 1 225 ? -3.098 10.952 -4.572 1.00 80.06 225 ASN A O 1
ATOM 1783 N N . VAL A 1 226 ? -3.722 13.098 -4.459 1.00 71.75 226 VAL A N 1
ATOM 1784 C CA . VAL A 1 226 ? -3.272 13.454 -5.807 1.00 71.75 226 VAL A CA 1
ATOM 1785 C C . VAL A 1 226 ? -2.499 14.757 -5.705 1.00 71.75 226 VAL A C 1
ATOM 1787 O O . VAL A 1 226 ? -3.036 15.739 -5.193 1.00 71.75 226 VAL A O 1
ATOM 1790 N N . ASP A 1 227 ? -1.267 14.780 -6.214 1.00 63.66 227 ASP A N 1
ATOM 1791 C CA . ASP A 1 227 ? -0.478 16.010 -6.258 1.00 63.66 227 ASP A CA 1
ATOM 1792 C C . ASP A 1 227 ? -1.211 17.055 -7.114 1.00 63.66 227 ASP A C 1
ATOM 1794 O O . ASP A 1 227 ? -1.506 16.821 -8.286 1.00 63.66 227 ASP A O 1
ATOM 1798 N N . ARG A 1 228 ? -1.535 18.213 -6.531 1.00 61.53 228 ARG A N 1
ATOM 1799 C CA . ARG A 1 228 ? -2.135 19.368 -7.218 1.00 61.53 228 ARG A CA 1
ATOM 1800 C C . ARG A 1 228 ? -1.474 20.650 -6.718 1.00 61.53 228 ARG A C 1
ATOM 1802 O O . ARG A 1 228 ? -1.131 20.735 -5.543 1.00 61.53 228 ARG A O 1
ATOM 1809 N N . ILE A 1 229 ? -1.322 21.643 -7.601 1.00 52.22 229 ILE A N 1
ATOM 1810 C CA . ILE A 1 229 ? -0.721 22.952 -7.266 1.00 52.22 229 ILE A CA 1
ATOM 1811 C C . ILE A 1 229 ? -1.569 23.722 -6.234 1.00 52.22 229 ILE A C 1
ATOM 1813 O O . ILE A 1 229 ? -1.021 24.481 -5.443 1.00 52.22 229 ILE A O 1
ATOM 1817 N N . CYS A 1 230 ? -2.875 23.448 -6.157 1.00 52.31 230 CYS A N 1
ATOM 1818 C CA . CYS A 1 230 ? -3.775 23.998 -5.144 1.00 52.31 230 CYS A CA 1
ATOM 1819 C C . CYS A 1 230 ? -4.549 22.853 -4.473 1.00 52.31 230 CYS A C 1
ATOM 1821 O O . CYS A 1 230 ? -5.554 22.382 -5.011 1.00 52.31 230 CYS A O 1
ATOM 1823 N N . SER A 1 231 ? -4.097 22.366 -3.312 1.00 49.53 231 SER A N 1
ATOM 1824 C CA . SER A 1 231 ? -4.796 21.309 -2.558 1.00 49.53 231 SER A CA 1
ATOM 1825 C C . SER A 1 231 ? -5.991 21.858 -1.762 1.00 49.53 231 SER A C 1
ATOM 1827 O O . SER A 1 231 ? -6.103 21.664 -0.551 1.00 49.53 231 SER A O 1
ATOM 1829 N N . CYS A 1 232 ? -6.884 22.584 -2.434 1.00 49.06 232 CYS A N 1
ATOM 1830 C CA . CYS A 1 232 ? -8.180 22.958 -1.863 1.00 49.06 232 CYS A CA 1
ATOM 1831 C C . CYS A 1 232 ? -9.141 21.758 -1.869 1.00 49.06 232 CYS A C 1
ATOM 1833 O O . CYS A 1 232 ? -10.003 21.653 -1.002 1.00 49.06 232 CYS A O 1
ATOM 1835 N N . ASP A 1 233 ? -8.937 20.823 -2.803 1.00 46.56 233 ASP A N 1
ATOM 1836 C CA . ASP A 1 233 ? -9.620 19.535 -2.836 1.00 46.56 233 ASP A CA 1
ATOM 1837 C C . ASP A 1 233 ? -8.954 18.570 -1.851 1.00 46.56 233 ASP A C 1
ATOM 1839 O O . ASP A 1 233 ? -7.851 18.068 -2.073 1.00 46.56 233 ASP A O 1
ATOM 1843 N N . TYR A 1 234 ? -9.645 18.338 -0.742 1.00 53.38 234 TYR A N 1
ATOM 1844 C CA . TYR A 1 234 ? -9.292 17.397 0.313 1.00 53.38 234 TYR A CA 1
ATOM 1845 C C . TYR A 1 234 ? -8.967 16.000 -0.230 1.00 53.38 234 TYR A C 1
ATOM 1847 O O . TYR A 1 234 ? -9.505 15.563 -1.252 1.00 53.38 234 TYR A O 1
ATOM 1855 N N . ALA A 1 235 ? -8.135 15.260 0.507 1.00 60.84 235 ALA A N 1
ATOM 1856 C CA . ALA A 1 235 ? -7.947 13.839 0.266 1.00 60.84 235 ALA A CA 1
ATOM 1857 C C . ALA A 1 235 ? -9.312 13.129 0.372 1.00 60.84 235 ALA A C 1
ATOM 1859 O O . ALA A 1 235 ? -9.911 13.043 1.450 1.00 60.84 235 ALA A O 1
ATOM 1860 N N . ARG A 1 236 ? -9.849 12.676 -0.765 1.00 67.19 236 ARG A N 1
ATOM 1861 C CA . ARG A 1 236 ? -11.176 12.045 -0.815 1.00 67.19 236 ARG A CA 1
ATOM 1862 C C . ARG A 1 236 ? -11.109 10.698 -0.105 1.00 67.19 236 ARG A C 1
ATOM 1864 O O . ARG A 1 236 ? -10.101 10.002 -0.202 1.00 67.19 236 ARG A O 1
ATOM 1871 N N . THR A 1 237 ? -12.152 10.329 0.628 1.00 76.94 237 THR A N 1
ATOM 1872 C CA . THR A 1 237 ? -12.274 8.959 1.140 1.00 76.94 237 THR A CA 1
ATOM 1873 C C . THR A 1 237 ? -12.317 7.989 -0.039 1.00 76.94 237 THR A C 1
ATOM 1875 O O . THR A 1 237 ? -13.009 8.234 -1.026 1.00 76.94 237 THR A O 1
ATOM 1878 N N . VAL A 1 238 ? -11.549 6.903 0.036 1.00 77.50 238 VAL A N 1
ATOM 1879 C CA . VAL A 1 238 ? -11.610 5.834 -0.978 1.00 77.50 238 VAL A CA 1
ATOM 1880 C C . VAL A 1 238 ? -12.842 4.999 -0.675 1.00 77.50 238 VAL A C 1
ATOM 1882 O O . VAL A 1 238 ? -12.909 4.535 0.458 1.00 77.50 238 VAL A O 1
ATOM 1885 N N . PRO A 1 239 ? -13.811 4.798 -1.583 1.00 78.56 239 PRO A N 1
ATOM 1886 C CA . PRO A 1 239 ? -14.971 3.954 -1.290 1.00 78.56 239 PRO A CA 1
ATOM 1887 C C . PRO A 1 239 ? -14.513 2.549 -0.879 1.00 78.56 239 PRO A C 1
ATOM 1889 O O . PRO A 1 239 ? -13.515 2.052 -1.401 1.00 78.56 239 PRO A O 1
ATOM 1892 N N . ALA A 1 240 ? -15.192 1.928 0.084 1.00 74.44 240 ALA A N 1
ATOM 1893 C CA . ALA A 1 240 ? -14.940 0.530 0.418 1.00 74.44 240 ALA A CA 1
ATOM 1894 C C . ALA A 1 240 ? -15.563 -0.352 -0.669 1.00 74.44 240 ALA A C 1
ATOM 1896 O O . ALA A 1 240 ? -16.697 -0.103 -1.074 1.00 74.44 240 ALA A O 1
ATOM 1897 N N . THR A 1 241 ? -14.832 -1.364 -1.132 1.00 80.12 241 THR A N 1
ATOM 1898 C CA . THR A 1 241 ? -15.427 -2.461 -1.904 1.00 80.12 241 THR A CA 1
ATOM 1899 C C . THR A 1 241 ? -15.634 -3.613 -0.935 1.00 80.12 241 THR A C 1
ATOM 1901 O O . THR A 1 241 ? -14.665 -4.040 -0.300 1.00 80.12 241 THR A O 1
ATOM 1904 N N . HIS A 1 242 ? -16.871 -4.089 -0.776 1.00 67.38 242 HIS A N 1
ATOM 1905 C CA . HIS A 1 242 ? -17.135 -5.183 0.151 1.00 67.38 242 HIS A CA 1
ATOM 1906 C C . HIS A 1 242 ? -16.516 -6.487 -0.380 1.00 67.38 242 HIS A C 1
ATOM 1908 O O . HIS A 1 242 ? -16.592 -6.764 -1.580 1.00 67.38 242 HIS A O 1
ATOM 1914 N N . PRO A 1 243 ? -15.936 -7.333 0.488 1.00 58.31 243 PRO A N 1
ATOM 1915 C CA . PRO A 1 243 ? -15.417 -8.645 0.090 1.00 58.31 243 PRO A CA 1
ATOM 1916 C C . PRO A 1 243 ? -16.461 -9.543 -0.592 1.00 58.31 243 PRO A C 1
ATOM 1918 O O . PRO A 1 243 ? -16.117 -10.295 -1.505 1.00 58.31 243 PRO A O 1
ATOM 1921 N N . ALA A 1 244 ? -17.740 -9.396 -0.227 1.00 57.81 244 ALA A N 1
ATOM 1922 C CA . ALA A 1 244 ? -18.862 -10.073 -0.880 1.00 57.81 244 ALA A CA 1
ATOM 1923 C C . ALA A 1 244 ? -18.981 -9.739 -2.384 1.00 57.81 244 ALA A C 1
ATOM 1925 O O . ALA A 1 244 ? -19.283 -10.622 -3.186 1.00 57.81 244 ALA A O 1
ATOM 1926 N N . ASP A 1 245 ? -18.653 -8.507 -2.785 1.00 53.97 245 ASP A N 1
ATOM 1927 C CA . ASP A 1 245 ? -18.682 -8.079 -4.189 1.00 53.97 245 ASP A CA 1
ATOM 1928 C C . ASP A 1 245 ? -17.486 -8.645 -4.980 1.00 53.97 245 ASP A C 1
ATOM 1930 O O . ASP A 1 245 ? -17.578 -8.906 -6.180 1.00 53.97 245 ASP A O 1
ATOM 1934 N N . ALA A 1 246 ? -16.356 -8.893 -4.305 1.00 49.34 246 ALA A N 1
ATOM 1935 C CA . ALA A 1 246 ? -15.166 -9.490 -4.912 1.00 49.34 246 ALA A CA 1
ATOM 1936 C C . ALA A 1 246 ? -15.330 -11.000 -5.171 1.00 49.34 246 ALA A C 1
ATOM 1938 O O . ALA A 1 246 ? -14.873 -11.493 -6.204 1.00 49.34 246 ALA A O 1
ATOM 1939 N N . ALA A 1 247 ? -16.014 -11.723 -4.277 1.00 45.66 247 ALA A N 1
ATOM 1940 C CA . ALA A 1 247 ? -16.338 -13.139 -4.469 1.00 45.66 247 ALA A CA 1
ATOM 1941 C C . ALA A 1 247 ? -17.299 -13.355 -5.655 1.00 45.66 247 ALA A C 1
ATOM 1943 O O . ALA A 1 247 ? -17.129 -14.306 -6.419 1.00 45.66 247 ALA A O 1
ATOM 1944 N N . ALA A 1 248 ? -18.248 -12.436 -5.868 1.00 47.69 248 ALA A N 1
ATOM 1945 C CA . ALA A 1 248 ? -19.144 -12.462 -7.024 1.00 47.69 248 ALA A CA 1
ATOM 1946 C C . ALA A 1 248 ? -18.399 -12.255 -8.360 1.00 47.69 248 ALA A C 1
ATOM 1948 O O . ALA A 1 248 ? -18.724 -12.902 -9.354 1.00 47.69 248 ALA A O 1
ATOM 1949 N N . ALA A 1 249 ? -17.359 -11.412 -8.382 1.00 45.00 249 ALA A N 1
ATOM 1950 C CA . ALA A 1 249 ? -16.548 -11.169 -9.578 1.00 45.00 249 ALA A CA 1
ATOM 1951 C C . ALA A 1 249 ? -15.589 -12.328 -9.920 1.00 45.00 249 ALA A C 1
ATOM 1953 O O . ALA A 1 249 ? -15.297 -12.556 -11.091 1.00 45.00 249 ALA A O 1
ATOM 1954 N N . ALA A 1 250 ? -15.109 -13.074 -8.919 1.00 43.78 250 ALA A N 1
ATOM 1955 C CA . ALA A 1 250 ? -14.215 -14.219 -9.123 1.00 43.78 250 ALA A CA 1
ATOM 1956 C C . ALA A 1 250 ? -14.948 -15.520 -9.515 1.00 43.78 250 ALA A C 1
ATOM 1958 O O . ALA A 1 250 ? -14.309 -16.466 -9.972 1.00 43.78 250 ALA A O 1
ATOM 1959 N N . GLY A 1 251 ? -16.273 -15.579 -9.334 1.00 39.19 251 GLY A N 1
ATOM 1960 C CA . GLY A 1 251 ? -17.098 -16.769 -9.571 1.00 39.19 251 GLY A CA 1
ATOM 1961 C C . GLY A 1 251 ? -17.855 -16.808 -10.902 1.00 39.19 251 GLY A C 1
ATOM 1962 O O . GLY A 1 251 ? -18.542 -17.794 -11.161 1.00 39.19 251 GLY A O 1
ATOM 1963 N N . ALA A 1 252 ? -17.766 -15.778 -11.749 1.00 35.09 252 ALA A N 1
ATOM 1964 C CA . ALA A 1 252 ? -18.439 -15.779 -13.046 1.00 35.09 252 ALA A CA 1
ATOM 1965 C C . ALA A 1 252 ? -17.556 -16.471 -14.106 1.00 35.09 252 ALA A C 1
ATOM 1967 O O . ALA A 1 252 ? -16.526 -15.908 -14.488 1.00 35.09 252 ALA A O 1
ATOM 1968 N N . PRO A 1 253 ? -17.912 -17.669 -14.614 1.00 38.47 253 PRO A N 1
ATOM 1969 C CA . PRO A 1 253 ? -17.230 -18.224 -15.772 1.00 38.47 253 PRO A CA 1
ATOM 1970 C C . PRO A 1 253 ? -17.425 -17.267 -16.950 1.00 38.47 253 PRO A C 1
ATOM 1972 O O . PRO A 1 253 ? -18.552 -16.932 -17.318 1.00 38.47 253 PRO A O 1
ATOM 1975 N N . VAL A 1 254 ? -16.316 -16.818 -17.536 1.00 41.97 254 VAL A N 1
ATOM 1976 C CA . VAL A 1 254 ? -16.319 -16.077 -18.797 1.00 41.97 254 VAL A CA 1
ATOM 1977 C C . VAL A 1 254 ? -16.926 -17.001 -19.848 1.00 41.97 254 VAL A C 1
ATOM 1979 O O . VAL A 1 254 ? -16.285 -17.951 -20.295 1.00 41.97 254 VAL A O 1
ATOM 1982 N N . ALA A 1 255 ? -18.187 -16.761 -20.202 1.00 38.47 255 ALA A N 1
ATOM 1983 C CA . ALA A 1 255 ? -18.830 -17.439 -21.312 1.00 38.47 255 ALA A CA 1
ATOM 1984 C C . ALA A 1 255 ? -18.092 -17.034 -22.592 1.00 38.47 255 ALA A C 1
ATOM 1986 O O . ALA A 1 255 ? -18.264 -15.933 -23.110 1.00 38.47 255 ALA A O 1
ATOM 1987 N N . VAL A 1 256 ? -17.218 -17.918 -23.070 1.00 40.16 256 VAL A N 1
ATOM 1988 C CA . VAL A 1 256 ? -16.593 -17.801 -24.383 1.00 40.16 256 VAL A CA 1
ATOM 1989 C C . VAL A 1 256 ? -17.687 -18.067 -25.411 1.00 40.16 256 VAL A C 1
ATOM 1991 O O . VAL A 1 256 ? -18.015 -19.212 -25.710 1.00 40.16 256 VAL A O 1
ATOM 1994 N N . THR A 1 257 ? -18.289 -17.006 -25.935 1.00 40.00 257 THR A N 1
ATOM 1995 C CA . THR A 1 257 ? -19.160 -17.072 -27.107 1.00 40.00 257 THR A CA 1
ATOM 1996 C C . THR A 1 257 ? -18.294 -17.291 -28.346 1.00 40.00 257 THR A C 1
ATOM 1998 O O . THR A 1 257 ? -17.858 -16.353 -29.008 1.00 40.00 257 THR A O 1
ATOM 2001 N N . THR A 1 258 ? -18.021 -18.553 -28.673 1.00 46.66 258 THR A N 1
ATOM 2002 C CA . THR A 1 258 ? -17.596 -18.942 -30.019 1.00 46.66 258 THR A CA 1
ATOM 2003 C C . THR A 1 258 ? -18.815 -18.931 -30.934 1.00 46.66 258 THR A C 1
ATOM 2005 O O . THR A 1 258 ? -19.676 -19.803 -30.865 1.00 46.66 258 THR A O 1
ATOM 2008 N N . GLY A 1 259 ? -18.894 -17.939 -31.815 1.00 42.16 259 GLY A N 1
ATOM 2009 C CA . GLY A 1 259 ? -19.928 -17.905 -32.837 1.00 42.16 259 GLY A CA 1
ATOM 2010 C C . GLY A 1 259 ? -19.607 -16.905 -33.931 1.00 42.16 259 GLY A C 1
ATOM 2011 O O . GLY A 1 259 ? -19.885 -15.727 -33.770 1.00 42.16 259 GLY A O 1
ATOM 2012 N N . HIS A 1 260 ? -19.032 -17.388 -35.034 1.00 40.41 260 HIS A N 1
ATOM 2013 C CA . HIS A 1 260 ? -19.618 -17.180 -36.358 1.00 40.41 260 HIS A CA 1
ATOM 2014 C C . HIS A 1 260 ? -18.959 -18.097 -37.392 1.00 40.41 260 HIS A C 1
ATOM 2016 O O . HIS A 1 260 ? -17.847 -17.874 -37.862 1.00 40.41 260 HIS A O 1
ATOM 2022 N N . THR A 1 261 ? -19.700 -19.144 -37.740 1.00 48.47 261 THR A N 1
ATOM 2023 C CA . THR A 1 261 ? -19.661 -19.814 -39.035 1.00 48.47 261 THR A CA 1
ATOM 2024 C C . THR A 1 261 ? -20.099 -18.825 -40.120 1.00 48.47 261 THR A C 1
ATOM 2026 O O . THR A 1 261 ? -21.185 -18.251 -40.040 1.00 48.47 261 THR A O 1
ATOM 2029 N N . MET A 1 262 ? -19.256 -18.623 -41.133 1.00 46.53 262 MET A N 1
ATOM 2030 C CA . MET A 1 262 ? -19.678 -18.093 -42.430 1.00 46.53 262 MET A CA 1
ATOM 2031 C C . MET A 1 262 ? -20.152 -19.273 -43.280 1.00 46.53 262 MET A C 1
ATOM 2033 O O . MET A 1 262 ? -19.339 -20.088 -43.708 1.00 46.53 262 MET A O 1
ATOM 2037 N N . GLU A 1 263 ? -21.455 -19.346 -43.532 1.00 53.25 263 GLU A N 1
ATOM 2038 C CA . GLU A 1 263 ? -22.018 -20.083 -44.661 1.00 53.25 263 GLU A CA 1
ATOM 2039 C C . GLU A 1 263 ? -22.754 -19.096 -45.569 1.00 53.25 263 GLU A C 1
ATOM 2041 O O . GLU A 1 263 ? -23.847 -18.638 -45.232 1.00 53.25 263 GLU A O 1
ATOM 2046 N N . ARG A 1 264 ? -22.117 -18.789 -46.704 1.00 54.53 264 ARG A N 1
ATOM 2047 C CA . ARG A 1 264 ? -22.635 -18.695 -48.085 1.00 54.53 264 ARG A CA 1
ATOM 2048 C C . ARG A 1 264 ? -21.867 -17.664 -48.897 1.00 54.53 264 ARG A C 1
ATOM 2050 O O . ARG A 1 264 ? -21.818 -16.490 -48.476 1.00 54.53 264 ARG A O 1
#

Nearest PDB structures (foldseek):
  1kz7-assembly2_C  TM=4.188E-01  e=3.591E+00  Mus musculus
  1kzg-assembly1_A  TM=4.203E-01  e=8.721E+00  Mus musculus

Foldseek 3Di:
DDDDDDDDDDDDDPDPPDDPPPPPPDPPLVQPDDDDDPLDDRPDFWDDWLDKFAFACLPPDQWPVLSQLDDVVQVVLFIWTDTLFKTKTWHWDQPVTNVGDPVRIDTDIDIDTCCDPPFFQDCPPPVDRCVQQWEKAKEKEFDDDQAPHGCCNTGNIWIKIFNGQRVQAAPDNAFHDRPSVVRIDTDGIRTHCVLVRLLSNVQSSVSSCVVRVNDPRGGYFYFYDYDYNTVPPDGHGRHHDHSVNSVVVVPDPPPPPPDDDDDD

Solvent-accessible surface area (backbone atoms only — not comparable to full-atom values): 15433 Å² total; per-residue (Å²): 137,83,82,81,86,79,83,76,84,82,80,75,79,83,73,79,78,74,73,76,80,78,71,81,74,62,80,75,84,79,60,78,89,65,87,70,54,95,83,66,60,86,91,80,71,51,81,57,78,70,31,62,59,45,67,38,91,23,26,75,30,74,26,51,93,40,21,81,40,46,50,71,70,49,39,76,60,43,48,45,38,26,28,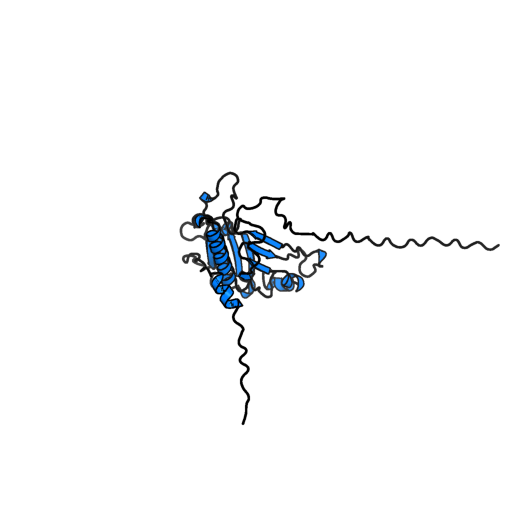49,47,32,41,37,35,25,61,55,45,44,91,61,40,60,77,45,54,79,92,52,51,46,78,50,77,46,77,34,43,48,84,29,54,61,42,11,54,54,72,78,42,93,86,46,68,49,70,88,26,40,28,6,26,34,30,35,39,47,47,35,56,88,36,71,44,79,32,42,89,44,37,20,23,32,31,32,33,12,77,24,31,45,79,70,38,33,77,36,87,88,81,37,62,51,46,27,65,81,63,42,44,78,77,44,64,10,27,70,43,52,69,64,31,50,12,31,43,43,20,28,49,52,51,43,26,62,78,68,71,49,61,72,73,42,33,38,45,50,30,40,41,68,50,46,86,68,70,81,71,66,66,43,72,51,65,64,41,52,66,73,62,50,55,58,67,75,67,60,79,80,79,78,81,84,80,80,85,89,87,133

Radius of gyration: 25.68 Å; Cα contacts (8 Å, |Δi|>4): 454; chains: 1; bounding box: 94×77×75 Å

pLDDT: mean 71.88, std 19.48, range [32.41, 95.38]

Sequence (264 aa):
MKQPDVEAPSTAPNTPQRQPIVRIAGANTNGQIYGASNYMKAGTYGNVLLGETEFEDFAPARCVCCGCFVNDKMRKRTYYRVYENRFEYNEVNAPCLCFSKERCIGDYTRVHYFDQQPSRSANVCGCIPCICCGPPVVYYHVPKLWGCFDLRSCFGEGVYSSPCNCFDLRVFICIGRPCYQMWACRLARGTKNTEAFVSKWRGAVEEYGSSRGIPKEQQAVFRKNVDRICSCDYARTVPATHPADAAAAAGAPVAVTTGHTMER

Mean predicted aligned error: 13.86 Å

Organism: NCBI:txid2856

Secondary structure (DSSP, 8-state):
-PPPP-PPP-----------------S-TT--SS---TT--TTTS---EEEE--B-TTTTSSSGGGGGG--HHHHHH-EEEEESSEEEEEEEE-TTGGG--GGG-EEEEEEEETTSTTTB----STTS-GGGG-S-EEEEEE-EETTTEE-HHHH-EEEEEES--GGG-BSSTTTSPBGGGTTPEEEEEEES-HHHHHHHHHHHHHHHHHHTT--GGGBPEEEEEE--SSTTS--EEPPPPPHHHHHHHHS-------------